Protein AF-0000000084797788 (afdb_homodimer)

Radius of gyration: 21.34 Å; Cα contacts (8 Å, |Δi|>4): 542; chains: 2; bounding box: 73×59×50 Å

InterPro domains:
  IPR001763 Rhodanese-like domain [PF00581] (53-142)
  IPR001763 Rhodanese-like domain [PS50206] (49-149)
  IPR001763 Rhodanese-like domain [SM00450] (39-146)
  IPR036873 Rhodanese-like domain superfamily [G3DSA:3.40.250.10] (26-148)
  IPR036873 Rhodanese-like domain superfamily [SSF52821] (35-147)
  IPR052367 Thiosulfate Sulfurtransferase/Rhodanese-like Domain-Containing Protein [PTHR45431] (27-148)

Solvent-accessible surface area (backbone atoms only — not comparable to full-atom values): 16862 Å² total; per-residue (Å²): 136,81,78,78,75,71,76,70,74,75,62,58,61,73,78,70,79,72,70,86,88,76,89,62,76,68,66,75,70,73,66,74,52,43,46,63,54,50,68,36,53,42,69,58,46,50,52,40,41,75,73,65,33,43,40,39,32,29,37,37,70,66,58,43,49,73,34,33,55,69,84,48,43,78,54,36,47,40,38,86,48,98,91,42,55,33,55,39,88,53,37,67,60,55,49,57,73,77,45,59,48,75,44,50,32,38,28,26,17,58,60,24,62,66,16,43,42,49,38,32,52,41,24,75,70,59,34,44,30,54,33,21,25,41,42,13,46,54,42,32,55,75,69,68,51,71,66,39,70,114,138,83,79,77,76,75,73,69,74,79,58,61,58,65,85,72,78,90,76,89,82,80,86,69,78,69,70,75,71,71,65,77,53,48,44,62,53,50,69,34,54,42,71,58,46,49,53,41,40,75,71,64,33,43,40,40,32,29,36,36,70,67,60,41,48,74,31,34,54,68,83,48,43,78,54,36,48,41,39,87,48,98,90,43,54,33,55,38,88,54,36,68,62,57,47,57,73,77,45,59,47,77,45,49,33,36,28,24,16,59,59,24,59,66,15,40,42,50,38,33,52,41,24,75,71,59,33,39,30,54,34,22,26,40,41,14,46,54,42,33,56,75,69,67,51,73,66,40,69,113

Secondary structure (DSSP, 8-state):
-----------S---------S------------SS--EE-HHHHHHHHHTT-EEEE-S-HHHHHT-EETTPEE--SEEEETTEEEE-TTHHHHHHHH--TTS-EEEE-SSSHHHHHHHHHHHHTT---EEEETTHHHHHHHTT--EE--/-----------S----------------------SS--EE-HHHHHHHHHTTPEEEE-S-HHHHHT-EETTPEE--SEEEETTEEEE-TTHHHHHHHH--TTS-EEEE-SSSHHHHHHHHHHHHTT---EEEETTHHHHHHHTT--EE--

Structure (mmCIF, N/CA/C/O backbone):
data_AF-0000000084797788-model_v1
#
loop_
_entity.id
_entity.type
_entity.pdbx_description
1 polymer 'Rhodanese domain-containing protein'
#
loop_
_atom_site.group_PDB
_atom_site.id
_atom_site.type_symbol
_atom_site.label_atom_id
_atom_site.label_alt_id
_atom_site.label_comp_id
_atom_site.label_asym_id
_atom_site.label_entity_id
_atom_site.label_seq_id
_atom_site.pdbx_PDB_ins_code
_atom_site.Cartn_x
_atom_site.Cartn_y
_atom_site.Cartn_z
_atom_site.occupancy
_atom_site.B_iso_or_equiv
_atom_site.auth_seq_id
_atom_site.auth_comp_id
_atom_site.auth_asym_id
_atom_site.auth_atom_id
_atom_site.pdbx_PDB_model_num
ATOM 1 N N . MET A 1 1 ? -21.453 -32.438 16.5 1 21.81 1 MET A N 1
ATOM 2 C CA . MET A 1 1 ? -20.516 -32.344 15.375 1 21.81 1 MET A CA 1
ATOM 3 C C . MET A 1 1 ? -20.844 -31.156 14.484 1 21.81 1 MET A C 1
ATOM 5 O O . MET A 1 1 ? -21.719 -31.234 13.617 1 21.81 1 MET A O 1
ATOM 9 N N . ARG A 1 2 ? -20.859 -29.891 15.062 1 24.3 2 ARG A N 1
ATOM 10 C CA . ARG A 1 2 ? -21.453 -28.641 14.617 1 24.3 2 ARG A CA 1
ATOM 11 C C . ARG A 1 2 ? -20.719 -28.078 13.406 1 24.3 2 ARG A C 1
ATOM 13 O O . ARG A 1 2 ? -19.5 -27.969 13.406 1 24.3 2 ARG A O 1
ATOM 20 N N . MET A 1 3 ? -21.266 -28.359 12.227 1 21.08 3 MET A N 1
ATOM 21 C CA . MET A 1 3 ? -20.812 -27.922 10.906 1 21.08 3 MET A CA 1
ATOM 22 C C . MET A 1 3 ? -20.594 -26.422 10.883 1 21.08 3 MET A C 1
ATOM 24 O O . MET A 1 3 ? -21.484 -25.641 11.25 1 21.08 3 MET A O 1
ATOM 28 N N . PHE A 1 4 ? -19.406 -25.984 11.297 1 25.89 4 PHE A N 1
ATOM 29 C CA . PHE A 1 4 ? -18.969 -24.594 11.242 1 25.89 4 PHE A CA 1
ATOM 30 C C . PHE A 1 4 ? -19.188 -24.016 9.852 1 25.89 4 PHE A C 1
ATOM 32 O O . PHE A 1 4 ? -18.547 -24.453 8.883 1 25.89 4 PHE A O 1
ATOM 39 N N . GLU A 1 5 ? -20.406 -23.609 9.508 1 22.64 5 GLU A N 1
ATOM 40 C CA . GLU A 1 5 ? -20.766 -22.859 8.305 1 22.64 5 GLU A CA 1
ATOM 41 C C . GLU A 1 5 ? -19.906 -21.609 8.172 1 22.64 5 GLU A C 1
ATOM 43 O O . GLU A 1 5 ? -19.922 -20.734 9.047 1 22.64 5 GLU A O 1
ATOM 48 N N . ALA A 1 6 ? -18.734 -21.828 7.781 1 28.19 6 ALA A N 1
ATOM 49 C CA . ALA A 1 6 ? -17.844 -20.719 7.457 1 28.19 6 ALA A CA 1
ATOM 50 C C . ALA A 1 6 ? -18.516 -19.719 6.523 1 28.19 6 ALA A C 1
ATOM 52 O O . ALA A 1 6 ? -18.953 -20.078 5.43 1 28.19 6 ALA A O 1
ATOM 53 N N . GLU A 1 7 ? -19.297 -18.797 7.09 1 28.7 7 GLU A N 1
ATOM 54 C CA . GLU A 1 7 ? -19.797 -17.641 6.359 1 28.7 7 GLU A CA 1
ATOM 55 C C . GLU A 1 7 ? -18.703 -17.031 5.477 1 28.7 7 GLU A C 1
ATOM 57 O O . GLU A 1 7 ? -17.562 -16.875 5.91 1 28.7 7 GLU A O 1
ATOM 62 N N . HIS A 1 8 ? -18.781 -17.359 4.23 1 33.47 8 HIS A N 1
ATOM 63 C CA . HIS A 1 8 ? -17.906 -16.891 3.154 1 33.47 8 HIS A CA 1
ATOM 64 C C . HIS A 1 8 ? -17.812 -15.367 3.168 1 33.47 8 HIS A C 1
ATOM 66 O O . HIS A 1 8 ? -18.812 -14.664 3.07 1 33.47 8 HIS A O 1
ATOM 72 N N . PRO A 1 9 ? -16.906 -14.906 3.906 1 31.81 9 PRO A N 1
ATOM 73 C CA . PRO A 1 9 ? -16.828 -13.445 3.883 1 31.81 9 PRO A CA 1
ATOM 74 C C . PRO A 1 9 ? -16.922 -12.875 2.471 1 31.81 9 PRO A C 1
ATOM 76 O O . PRO A 1 9 ? -16.312 -13.406 1.542 1 31.81 9 PRO A O 1
ATOM 79 N N . ARG A 1 10 ? -18.109 -12.531 2.098 1 33.47 10 ARG A N 1
ATOM 80 C CA . ARG A 1 10 ? -18.359 -11.742 0.895 1 33.47 10 ARG A CA 1
ATOM 81 C C . ARG A 1 10 ? -17.266 -10.703 0.685 1 33.47 10 ARG A C 1
ATOM 83 O O . ARG A 1 10 ? -17.047 -9.836 1.537 1 33.47 10 ARG A O 1
ATOM 90 N N . PHE A 1 11 ? -16.156 -11.086 0.005 1 34.56 11 PHE A N 1
ATOM 91 C CA . PHE A 1 11 ? -15 -10.32 -0.433 1 34.56 11 PHE A CA 1
ATOM 92 C C . PHE A 1 11 ? -15.422 -9.016 -1.089 1 34.56 11 PHE A C 1
ATOM 94 O O . PHE A 1 11 ? -16.5 -8.5 -0.808 1 34.56 11 PHE A O 1
ATOM 101 N N . CYS A 1 12 ? -14.828 -8.758 -2.252 1 37.62 12 CYS A N 1
ATOM 102 C CA . CYS A 1 12 ? -15.016 -7.418 -2.799 1 37.62 12 CYS A CA 1
ATOM 103 C C . CYS A 1 12 ? -16.438 -7.23 -3.305 1 37.62 12 CYS A C 1
ATOM 105 O O . CYS A 1 12 ? -16.688 -6.406 -4.184 1 37.62 12 CYS A O 1
ATOM 107 N N . GLY A 1 13 ? -17.484 -8.234 -3.035 1 33.69 13 GLY A N 1
ATOM 108 C CA . GLY A 1 13 ? -18.734 -8.375 -3.771 1 33.69 13 GLY A CA 1
ATOM 109 C C . GLY A 1 13 ? -19.812 -7.402 -3.32 1 33.69 13 GLY A C 1
ATOM 110 O O . GLY A 1 13 ? -20.109 -7.32 -2.131 1 33.69 13 GLY A O 1
ATOM 111 N N . VAL A 1 14 ? -19.969 -6.379 -4.121 1 32.94 14 VAL A N 1
ATOM 112 C CA . VAL A 1 14 ? -21.297 -5.777 -4.156 1 32.94 14 VAL A CA 1
ATOM 113 C C . VAL A 1 14 ? -22.344 -6.84 -4.504 1 32.94 14 VAL A C 1
ATOM 115 O O . VAL A 1 14 ? -22.25 -7.492 -5.543 1 32.94 14 VAL A O 1
ATOM 118 N N . PHE A 1 15 ? -22.859 -7.641 -3.619 1 32.75 15 PHE A N 1
ATOM 119 C CA . PHE A 1 15 ? -23.984 -8.492 -3.959 1 32.75 15 PHE A CA 1
ATOM 120 C C . PHE A 1 15 ? -25.156 -7.66 -4.488 1 32.75 15 PHE A C 1
ATOM 122 O O . PHE A 1 15 ? -25.734 -6.867 -3.75 1 32.75 15 PHE A O 1
ATOM 129 N N . PHE A 1 16 ? -24.969 -7.23 -5.809 1 31.88 16 PHE A N 1
ATOM 130 C CA . PHE A 1 16 ? -26.203 -6.695 -6.363 1 31.88 16 PHE A CA 1
ATOM 131 C C . PHE A 1 16 ? -27.234 -7.805 -6.57 1 31.88 16 PHE A C 1
ATOM 133 O O . PHE A 1 16 ? -27.078 -8.648 -7.457 1 31.88 16 PHE A O 1
ATOM 140 N N . PHE A 1 17 ? -27.703 -8.5 -5.609 1 31.45 17 PHE A N 1
ATOM 141 C CA . PHE A 1 17 ? -28.781 -9.359 -6.09 1 31.45 17 PHE A CA 1
ATOM 142 C C . PHE A 1 17 ? -29.953 -8.531 -6.594 1 31.45 17 PHE A C 1
ATOM 144 O O . PHE A 1 17 ? -30.75 -8.008 -5.805 1 31.45 17 PHE A O 1
ATOM 151 N N . SER A 1 18 ? -29.703 -7.672 -7.711 1 28.72 18 SER A N 1
ATOM 152 C CA . SER A 1 18 ? -30.938 -7.074 -8.188 1 28.72 18 SER A CA 1
ATOM 153 C C . SER A 1 18 ? -31.812 -8.094 -8.914 1 28.72 18 SER A C 1
ATOM 155 O O . SER A 1 18 ? -31.469 -8.531 -10.016 1 28.72 18 SER A O 1
ATOM 157 N N . ARG A 1 19 ? -32.406 -8.992 -8.414 1 25.44 19 ARG A N 1
ATOM 158 C CA . ARG A 1 19 ? -33.344 -9.68 -9.281 1 25.44 19 ARG A CA 1
ATOM 159 C C . ARG A 1 19 ? -34.312 -8.688 -9.914 1 25.44 19 ARG A C 1
ATOM 161 O O . ARG A 1 19 ? -34.906 -8.953 -10.977 1 25.44 19 ARG A O 1
ATOM 168 N N . SER A 1 20 ? -35.062 -7.863 -9.266 1 29.23 20 SER A N 1
ATOM 169 C CA . SER A 1 20 ? -36.406 -7.789 -9.812 1 29.23 20 SER A CA 1
ATOM 170 C C . SER A 1 20 ? -36.406 -7.117 -11.18 1 29.23 20 SER A C 1
ATOM 172 O O . SER A 1 20 ? -35.438 -6.445 -11.555 1 29.23 20 SER A O 1
ATOM 174 N N . GLY A 1 21 ? -37.875 -6.816 -11.945 1 29.83 21 GLY A N 1
ATOM 175 C CA . GLY A 1 21 ? -38.688 -6.629 -13.141 1 29.83 21 GLY A CA 1
ATOM 176 C C . GLY A 1 21 ? -38.406 -5.312 -13.844 1 29.83 21 GLY A C 1
ATOM 177 O O . GLY A 1 21 ? -38.438 -5.246 -15.07 1 29.83 21 GLY A O 1
ATOM 178 N N . ALA A 1 22 ? -38.969 -4.031 -13.359 1 30.73 22 ALA A N 1
ATOM 179 C CA . ALA A 1 22 ? -39.5 -2.895 -14.125 1 30.73 22 ALA A CA 1
ATOM 180 C C . ALA A 1 22 ? -38.375 -2.199 -14.891 1 30.73 22 ALA A C 1
ATOM 182 O O . ALA A 1 22 ? -37.188 -2.346 -14.555 1 30.73 22 ALA A O 1
ATOM 183 N N . ALA A 1 23 ? -38.75 -1.423 -16.141 1 32.72 23 ALA A N 1
ATOM 184 C CA . ALA A 1 23 ? -37.969 -0.829 -17.234 1 32.72 23 ALA A CA 1
ATOM 185 C C . ALA A 1 23 ? -36.875 0.065 -16.703 1 32.72 23 ALA A C 1
ATOM 187 O O . ALA A 1 23 ? -36.281 0.854 -17.453 1 32.72 23 ALA A O 1
ATOM 188 N N . GLY A 1 24 ? -36.812 0.202 -15.32 1 31.22 24 GLY A N 1
ATOM 189 C CA . GLY A 1 24 ? -36.031 1.294 -14.789 1 31.22 24 GLY A CA 1
ATOM 190 C C . GLY A 1 24 ? -34.562 1.206 -15.172 1 31.22 24 GLY A C 1
ATOM 191 O O . GLY A 1 24 ? -33.938 0.133 -15.102 1 31.22 24 GLY A O 1
ATOM 192 N N . GLY A 1 25 ? -34.219 1.911 -16.25 1 32.62 25 GLY A N 1
ATOM 193 C CA . GLY A 1 25 ? -32.844 2.031 -16.672 1 32.62 25 GLY A CA 1
ATOM 194 C C . GLY A 1 25 ? -31.859 1.977 -15.508 1 32.62 25 GLY A C 1
ATOM 195 O O . GLY A 1 25 ? -31.859 2.863 -14.648 1 32.62 25 GLY A O 1
ATOM 196 N N . LEU A 1 26 ? -31.781 0.802 -14.969 1 31.61 26 LEU A N 1
ATOM 197 C CA . LEU A 1 26 ? -30.812 0.586 -13.898 1 31.61 26 LEU A CA 1
ATOM 198 C C . LEU A 1 26 ? -29.484 1.277 -14.219 1 31.61 26 LEU A C 1
ATOM 200 O O . LEU A 1 26 ? -28.953 1.112 -15.32 1 31.61 26 LEU A O 1
ATOM 204 N N . ARG A 1 27 ? -29.406 2.535 -13.891 1 31.27 27 ARG A N 1
ATOM 205 C CA . ARG A 1 27 ? -28.062 3.096 -13.742 1 31.27 27 ARG A CA 1
ATOM 206 C C . ARG A 1 27 ? -27.078 2.023 -13.32 1 31.27 27 ARG A C 1
ATOM 208 O O . ARG A 1 27 ? -27.344 1.237 -12.406 1 31.27 27 ARG A O 1
ATOM 215 N N . ALA A 1 28 ? -26.406 1.371 -14.227 1 33.31 28 ALA A N 1
ATOM 216 C CA . ALA A 1 28 ? -25.234 0.558 -13.898 1 33.31 28 ALA A CA 1
ATOM 217 C C . ALA A 1 28 ? -24.656 0.945 -12.539 1 33.31 28 ALA A C 1
ATOM 219 O O . ALA A 1 28 ? -24.281 2.1 -12.328 1 33.31 28 ALA A O 1
ATOM 220 N N . GLY A 1 29 ? -25.203 0.499 -11.516 1 34.22 29 GLY A N 1
ATOM 221 C CA . GLY A 1 29 ? -24.594 0.709 -10.211 1 34.22 29 GLY A CA 1
ATOM 222 C C . GLY A 1 29 ? -23.078 0.656 -10.242 1 34.22 29 GLY A C 1
ATOM 223 O O . GLY A 1 29 ? -22.5 -0.326 -10.703 1 34.22 29 GLY A O 1
ATOM 224 N N . GLU A 1 30 ? -22.344 1.665 -10.656 1 37.41 30 GLU A N 1
ATOM 225 C CA . GLU A 1 30 ? -20.891 1.761 -10.461 1 37.41 30 GLU A CA 1
ATOM 226 C C . GLU A 1 30 ? -20.453 1.005 -9.211 1 37.41 30 GLU A C 1
ATOM 228 O O . GLU A 1 30 ? -20.875 1.33 -8.102 1 37.41 30 GLU A O 1
ATOM 233 N N . ALA A 1 31 ? -20.562 -0.275 -9.258 1 38.53 31 ALA A N 1
ATOM 234 C CA . ALA A 1 31 ? -20.031 -1.085 -8.172 1 38.53 31 ALA A CA 1
ATOM 235 C C . ALA A 1 31 ? -18.906 -0.349 -7.438 1 38.53 31 ALA A C 1
ATOM 237 O O . ALA A 1 31 ? -18.016 0.216 -8.07 1 38.53 31 ALA A O 1
ATOM 238 N N . GLU A 1 32 ? -19.297 0.312 -6.449 1 44.66 32 GLU A N 1
ATOM 239 C CA . GLU A 1 32 ? -18.312 0.971 -5.59 1 44.66 32 GLU A CA 1
ATOM 240 C C . GLU A 1 32 ? -17.109 0.074 -5.344 1 44.66 32 GLU A C 1
ATOM 242 O O . GLU A 1 32 ? -17.234 -1.002 -4.758 1 44.66 32 GLU A O 1
ATOM 247 N N . VAL A 1 33 ? -16.422 -0.285 -6.41 1 50.38 33 VAL A N 1
ATOM 248 C CA . VAL A 1 33 ? -15.164 -1.007 -6.273 1 50.38 33 VAL A CA 1
ATOM 249 C C . VAL A 1 33 ? -14.508 -0.655 -4.938 1 50.38 33 VAL A C 1
ATOM 251 O O . VAL A 1 33 ? -14.453 0.516 -4.559 1 50.38 33 VAL A O 1
ATOM 254 N N . ALA A 1 34 ? -14.625 -1.603 -4.012 1 55.91 34 ALA A N 1
ATOM 255 C CA . ALA A 1 34 ? -13.93 -1.381 -2.746 1 55.91 34 ALA A CA 1
ATOM 256 C C . ALA A 1 34 ? -12.562 -0.751 -2.975 1 55.91 34 ALA A C 1
ATOM 258 O O . ALA A 1 34 ? -11.781 -1.229 -3.801 1 55.91 34 ALA A O 1
ATOM 259 N N . ALA A 1 35 ? -12.398 0.48 -2.514 1 65.81 35 ALA A N 1
ATOM 260 C CA . ALA A 1 35 ? -11.234 1.327 -2.76 1 65.81 35 ALA A CA 1
ATOM 261 C C . ALA A 1 35 ? -10 0.784 -2.047 1 65.81 35 ALA A C 1
ATOM 263 O O . ALA A 1 35 ? -8.867 1.038 -2.467 1 65.81 35 ALA A O 1
ATOM 264 N N . VAL A 1 36 ? -10.219 -0.293 -1.062 1 78.62 36 VAL A N 1
ATOM 265 C CA . VAL A 1 36 ? -9.055 -0.804 -0.349 1 78.62 36 VAL A CA 1
ATOM 266 C C . VAL A 1 36 ? -9.016 -2.328 -0.441 1 78.62 36 VAL A C 1
ATOM 268 O O . VAL A 1 36 ? -9.93 -3.006 0.035 1 78.62 36 VAL A O 1
ATOM 271 N N . PRO A 1 37 ? -8 -2.816 -1.064 1 91.75 37 PRO A N 1
ATOM 272 C CA . PRO A 1 37 ? -7.914 -4.277 -1.132 1 91.75 37 PRO A CA 1
ATOM 273 C C . PRO A 1 37 ? -7.805 -4.926 0.246 1 91.75 37 PRO A C 1
ATOM 275 O O . PRO A 1 37 ? -7.113 -4.402 1.124 1 91.75 37 PRO A O 1
ATOM 278 N N . PRO A 1 38 ? -8.586 -6.016 0.456 1 92.69 38 PRO A N 1
ATOM 279 C CA . PRO A 1 38 ? -8.367 -6.754 1.702 1 92.69 38 PRO A CA 1
ATOM 280 C C . PRO A 1 38 ? -6.965 -7.352 1.8 1 92.69 38 PRO A C 1
ATOM 282 O O . PRO A 1 38 ? -6.336 -7.625 0.776 1 92.69 38 PRO A O 1
ATOM 285 N N . SER A 1 39 ? -6.477 -7.418 3.035 1 95.81 39 SER A N 1
ATOM 286 C CA . SER A 1 39 ? -5.215 -8.102 3.32 1 95.81 39 SER A CA 1
ATOM 287 C C . SER A 1 39 ? -5.422 -9.25 4.297 1 95.81 39 SER A C 1
ATOM 289 O O . SER A 1 39 ? -6.141 -9.117 5.285 1 95.81 39 SER A O 1
ATOM 291 N N . VAL A 1 40 ? -4.781 -10.391 4.008 1 97.62 40 VAL A N 1
ATOM 292 C CA . VAL A 1 40 ? -4.957 -11.562 4.863 1 97.62 40 VAL A CA 1
ATOM 293 C C . VAL A 1 40 ? -3.596 -12.125 5.254 1 97.62 40 VAL A C 1
ATOM 295 O O . VAL A 1 40 ? -2.617 -11.977 4.516 1 97.62 40 VAL A O 1
ATOM 298 N N . PRO A 1 41 ? -3.553 -12.82 6.449 1 97.5 41 PRO A N 1
ATOM 299 C CA . PRO A 1 41 ? -2.314 -13.531 6.781 1 97.5 41 PRO A CA 1
ATOM 300 C C . PRO A 1 41 ? -1.979 -14.633 5.773 1 97.5 41 PRO A C 1
ATOM 302 O O . PRO A 1 41 ? -2.863 -15.117 5.062 1 97.5 41 PRO A O 1
ATOM 305 N N . VAL A 1 42 ? -0.767 -15.047 5.781 1 98.25 42 VAL A N 1
ATOM 306 C CA . VAL A 1 42 ? -0.266 -15.945 4.742 1 98.25 42 VAL A CA 1
ATOM 307 C C . VAL A 1 42 ? -0.98 -17.297 4.836 1 98.25 42 VAL A C 1
ATOM 309 O O . VAL A 1 42 ? -1.215 -17.953 3.818 1 98.25 42 VAL A O 1
ATOM 312 N N . ARG A 1 43 ? -1.354 -17.734 6.008 1 98.31 43 ARG A N 1
ATOM 313 C CA . ARG A 1 43 ? -2.029 -19.016 6.137 1 98.31 43 ARG A CA 1
ATOM 314 C C . ARG A 1 43 ? -3.406 -18.984 5.48 1 98.31 43 ARG A C 1
ATOM 316 O O . ARG A 1 43 ? -3.812 -19.938 4.828 1 98.31 43 ARG A O 1
ATOM 323 N N . VAL A 1 44 ? -4.086 -17.891 5.688 1 98.62 44 VAL A N 1
ATOM 324 C CA . VAL A 1 44 ? -5.383 -17.703 5.035 1 98.62 44 VAL A CA 1
ATOM 325 C C . VAL A 1 44 ? -5.191 -17.609 3.525 1 98.62 44 VAL A C 1
ATOM 327 O O . VAL A 1 44 ? -5.961 -18.188 2.756 1 98.62 44 VAL A O 1
ATOM 330 N N . ALA A 1 45 ? -4.164 -16.922 3.08 1 98.56 45 ALA A N 1
ATOM 331 C CA . ALA A 1 45 ? -3.857 -16.828 1.656 1 98.56 45 ALA A CA 1
ATOM 332 C C . ALA A 1 45 ? -3.619 -18.203 1.05 1 98.56 45 ALA A C 1
ATOM 334 O O . ALA A 1 45 ? -4.078 -18.484 -0.059 1 98.56 45 ALA A O 1
ATOM 335 N N . HIS A 1 46 ? -2.916 -19.016 1.75 1 98.5 46 HIS A N 1
ATOM 336 C CA . HIS A 1 46 ? -2.664 -20.359 1.265 1 98.5 46 HIS A CA 1
ATOM 337 C C . HIS A 1 46 ? -3.961 -21.156 1.146 1 98.5 46 HIS A C 1
ATOM 339 O O . HIS A 1 46 ? -4.148 -21.906 0.188 1 98.5 46 HIS A O 1
ATOM 345 N N . GLU A 1 47 ? -4.844 -21 2.088 1 98.5 47 GLU A N 1
ATOM 346 C CA . GLU A 1 47 ? -6.148 -21.656 2.01 1 98.5 47 GLU A CA 1
ATOM 347 C C . GLU A 1 47 ? -6.93 -21.188 0.786 1 98.5 47 GLU A C 1
ATOM 349 O O . GLU A 1 47 ? -7.586 -21.984 0.117 1 98.5 47 GLU A O 1
ATOM 354 N N . LEU A 1 48 ? -6.844 -19.953 0.508 1 98.38 48 LEU A N 1
ATOM 355 C CA . LEU A 1 48 ? -7.508 -19.406 -0.67 1 98.38 48 LEU A CA 1
ATOM 356 C C . LEU A 1 48 ? -6.902 -19.969 -1.948 1 98.38 48 LEU A C 1
ATOM 358 O O 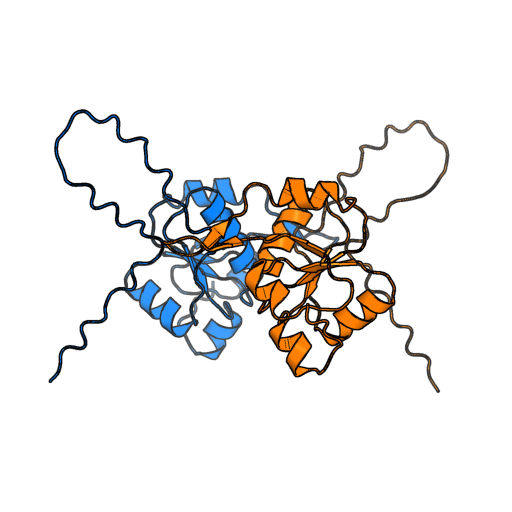. LEU A 1 48 ? -7.625 -20.266 -2.904 1 98.38 48 LEU A O 1
ATOM 362 N N . GLN A 1 49 ? -5.617 -20.062 -1.937 1 98.06 49 GLN A N 1
ATOM 363 C CA . GLN A 1 49 ? -4.957 -20.656 -3.092 1 98.06 49 GLN A CA 1
ATOM 364 C C . GLN A 1 49 ? -5.441 -22.094 -3.324 1 98.06 49 GLN A C 1
ATOM 366 O O . GLN A 1 49 ? -5.723 -22.484 -4.461 1 98.06 49 GLN A O 1
ATOM 371 N N . LEU A 1 50 ? -5.539 -22.828 -2.27 1 97.75 50 LEU A N 1
ATOM 372 C CA . LEU A 1 50 ? -6.008 -24.203 -2.357 1 97.75 50 LEU A CA 1
ATOM 373 C C . LEU A 1 50 ? -7.457 -24.25 -2.828 1 97.75 50 LEU A C 1
ATOM 375 O O . LEU A 1 50 ? -7.867 -25.219 -3.479 1 97.75 50 LEU A O 1
ATOM 379 N N . ALA A 1 51 ? -8.148 -23.234 -2.541 1 98.25 51 ALA A N 1
ATOM 380 C CA . ALA A 1 51 ? -9.555 -23.156 -2.93 1 98.25 51 ALA A CA 1
ATOM 381 C C . ALA A 1 51 ? -9.695 -22.688 -4.375 1 98.25 51 ALA A C 1
ATOM 383 O O . ALA A 1 51 ? -10.812 -22.531 -4.875 1 98.25 51 ALA A O 1
ATOM 384 N N . GLY A 1 52 ? -8.625 -22.312 -5.035 1 97.69 52 GLY A N 1
ATOM 385 C CA . GLY A 1 52 ? -8.703 -22.047 -6.461 1 97.69 52 GLY A CA 1
ATOM 386 C C . GLY A 1 52 ? -8.328 -20.609 -6.82 1 97.69 52 GLY A C 1
ATOM 387 O O . GLY A 1 52 ? -8.281 -20.25 -8 1 97.69 52 GLY A O 1
ATOM 388 N N . HIS A 1 53 ? -8.031 -19.766 -5.801 1 98.44 53 HIS A N 1
ATOM 389 C CA . HIS A 1 53 ? -7.562 -18.422 -6.117 1 98.44 53 HIS A CA 1
ATOM 390 C C . HIS A 1 53 ? -6.203 -18.469 -6.809 1 98.44 53 HIS A C 1
ATOM 392 O O . HIS A 1 53 ? -5.348 -19.281 -6.469 1 98.44 53 HIS A O 1
ATOM 398 N N . ARG A 1 54 ? -6.016 -17.547 -7.723 1 98.69 54 ARG A N 1
ATOM 399 C CA . ARG A 1 54 ? -4.77 -17.5 -8.477 1 98.69 54 ARG A CA 1
ATOM 400 C C . ARG A 1 54 ? -3.775 -16.547 -7.828 1 98.69 54 ARG A C 1
ATOM 402 O O . ARG A 1 54 ? -4.133 -15.422 -7.469 1 98.69 54 ARG A O 1
ATOM 409 N N . TYR A 1 55 ? -2.551 -17 -7.664 1 98.69 55 TYR A N 1
ATOM 410 C CA . TYR A 1 55 ? -1.502 -16.234 -7.004 1 98.69 55 TYR A CA 1
ATOM 411 C C . TYR A 1 55 ? -0.76 -15.352 -8 1 98.69 55 TYR A C 1
ATOM 413 O O . TYR A 1 55 ? -0.138 -15.859 -8.938 1 98.69 55 TYR A O 1
ATOM 421 N N . LEU A 1 56 ? -0.853 -14.07 -7.84 1 98.88 56 LEU A N 1
ATOM 422 C CA . LEU A 1 56 ? -0.046 -13.094 -8.555 1 98.88 56 LEU A CA 1
ATOM 423 C C . LEU A 1 56 ? 1.136 -12.633 -7.707 1 98.88 56 LEU A C 1
ATOM 425 O O . LEU A 1 56 ? 0.951 -11.969 -6.688 1 98.88 56 LEU A O 1
ATOM 429 N N . ASP A 1 57 ? 2.328 -13.008 -8.094 1 98.81 57 ASP A N 1
ATOM 430 C CA . ASP A 1 57 ? 3.578 -12.586 -7.469 1 98.81 57 ASP A CA 1
ATOM 431 C C . ASP A 1 57 ? 4.137 -11.336 -8.141 1 98.81 57 ASP A C 1
ATOM 433 O O . ASP A 1 57 ? 4.523 -11.375 -9.312 1 98.81 57 ASP A O 1
ATOM 437 N N . VAL A 1 58 ? 4.254 -10.25 -7.375 1 98.69 58 VAL A N 1
ATOM 438 C CA . VAL A 1 58 ? 4.602 -8.992 -8.031 1 98.69 58 VAL A CA 1
ATOM 439 C C . VAL A 1 58 ? 6.062 -8.648 -7.746 1 98.69 58 VAL A C 1
ATOM 441 O O . VAL A 1 58 ? 6.488 -7.508 -7.953 1 98.69 58 VAL A O 1
ATOM 444 N N . ARG A 1 59 ? 6.848 -9.508 -7.168 1 97.81 59 ARG A N 1
ATOM 445 C CA . ARG A 1 59 ? 8.281 -9.328 -6.965 1 97.81 59 ARG A CA 1
ATOM 446 C C . ARG A 1 59 ? 9.016 -9.25 -8.305 1 97.81 59 ARG A C 1
ATOM 448 O O . ARG A 1 59 ? 8.414 -9.469 -9.359 1 97.81 59 ARG A O 1
ATOM 455 N N . THR A 1 60 ? 10.289 -8.875 -8.188 1 96.44 60 THR A N 1
ATOM 456 C CA . THR A 1 60 ? 11.117 -8.891 -9.383 1 96.44 60 THR A CA 1
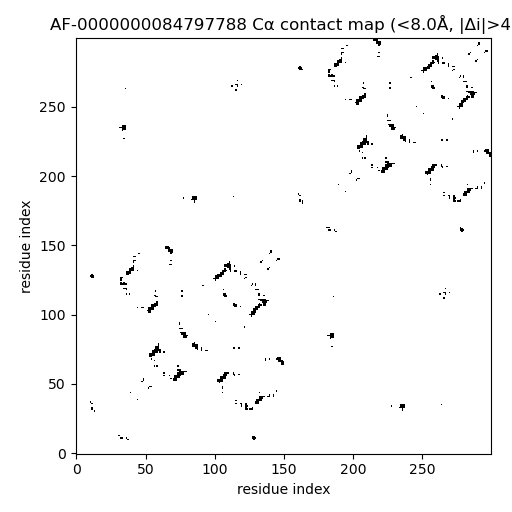ATOM 457 C C . THR A 1 60 ? 11.305 -10.32 -9.891 1 96.44 60 THR A C 1
ATOM 459 O O . THR A 1 60 ? 11.109 -11.281 -9.148 1 96.44 60 THR A O 1
ATOM 462 N N . GLU A 1 61 ? 11.695 -10.438 -11.18 1 95.88 61 GLU A N 1
ATOM 463 C CA . GLU A 1 61 ? 11.961 -11.75 -11.758 1 95.88 61 GLU A CA 1
ATOM 464 C C . GLU A 1 61 ? 13.07 -12.477 -10.992 1 95.88 61 GLU A C 1
ATOM 466 O O . GLU A 1 61 ? 13.023 -13.695 -10.836 1 95.88 61 GLU A O 1
ATOM 471 N N . GLY A 1 62 ? 14.023 -11.688 -10.562 1 94.56 62 GLY A N 1
ATOM 472 C CA . GLY A 1 62 ? 15.094 -12.281 -9.781 1 94.56 62 GLY A CA 1
ATOM 473 C C . GLY A 1 62 ? 14.617 -12.852 -8.453 1 94.56 62 GLY A C 1
ATOM 474 O O . GLY A 1 62 ? 14.961 -13.984 -8.102 1 94.56 62 GLY A O 1
ATOM 475 N N . GLU A 1 63 ? 13.93 -12.102 -7.715 1 95.62 63 GLU A N 1
ATOM 476 C CA . GLU A 1 63 ? 13.344 -12.578 -6.469 1 95.62 63 GLU A CA 1
ATOM 477 C C . GLU A 1 63 ? 12.492 -13.828 -6.703 1 95.62 63 GLU A C 1
ATOM 479 O O . GLU A 1 63 ? 12.602 -14.812 -5.965 1 95.62 63 GLU A O 1
ATOM 484 N N . PHE A 1 64 ? 11.695 -13.805 -7.742 1 97.5 64 PHE A N 1
ATOM 485 C CA . PHE A 1 64 ? 10.805 -14.906 -8.086 1 97.5 64 PHE A CA 1
ATOM 486 C C . PHE A 1 64 ? 11.602 -16.141 -8.453 1 97.5 64 PHE A C 1
ATOM 488 O O . PHE A 1 64 ? 11.25 -17.266 -8.047 1 97.5 64 PHE A O 1
ATOM 495 N N . GLY A 1 65 ? 12.578 -15.977 -9.172 1 95.88 65 GLY A N 1
ATOM 496 C CA . GLY A 1 65 ? 13.438 -17.062 -9.609 1 95.88 65 GLY A CA 1
ATOM 497 C C . GLY A 1 65 ? 14.133 -17.766 -8.461 1 95.88 65 GLY A C 1
ATOM 498 O O . GLY A 1 65 ? 14.5 -18.938 -8.57 1 95.88 65 GLY A O 1
ATOM 499 N N . GLY A 1 66 ? 14.336 -17.047 -7.355 1 95.38 66 GLY A N 1
ATOM 500 C CA . GLY A 1 66 ? 14.969 -17.625 -6.18 1 95.38 66 GLY A CA 1
ATOM 501 C C . GLY A 1 66 ? 14.023 -18.484 -5.359 1 95.38 66 GLY A C 1
ATOM 502 O O . GLY A 1 66 ? 14.438 -19.094 -4.371 1 95.38 66 GLY A O 1
ATOM 503 N N . GLY A 1 67 ? 12.805 -18.516 -5.77 1 97.25 67 GLY A N 1
ATOM 504 C CA . GLY A 1 67 ? 11.75 -19.266 -5.102 1 97.25 67 GLY A CA 1
ATOM 505 C C . GLY A 1 67 ? 10.422 -18.531 -5.086 1 97.25 67 GLY A C 1
ATOM 506 O O . GLY A 1 67 ? 10.383 -17.297 -4.953 1 97.25 67 GLY A O 1
ATOM 507 N N . HIS A 1 68 ? 9.492 -19.312 -5.285 1 97.94 68 HIS A N 1
ATOM 508 C CA . HIS A 1 68 ? 8.164 -18.719 -5.316 1 97.94 68 HIS A CA 1
ATOM 509 C C . HIS A 1 68 ? 7.094 -19.734 -4.922 1 97.94 68 HIS A C 1
ATOM 511 O O . HIS A 1 68 ? 7.332 -20.938 -4.953 1 97.94 68 HIS A O 1
ATOM 517 N N . PRO A 1 69 ? 5.941 -19.188 -4.465 1 96.62 69 PRO A N 1
ATOM 518 C CA . PRO A 1 69 ? 4.832 -20.109 -4.203 1 96.62 69 PRO A CA 1
ATOM 519 C C . PRO A 1 69 ? 4.457 -20.938 -5.422 1 96.62 69 PRO A C 1
A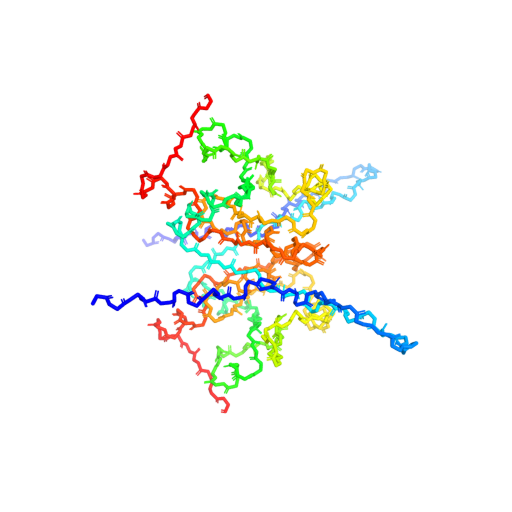TOM 521 O O . PRO A 1 69 ? 4.461 -20.438 -6.547 1 96.62 69 PRO A O 1
ATOM 524 N N . ALA A 1 70 ? 4.039 -22.188 -5.184 1 92.44 70 ALA A N 1
ATOM 525 C CA . ALA A 1 70 ? 3.674 -23.078 -6.281 1 92.44 70 ALA A CA 1
ATOM 526 C C . ALA A 1 70 ? 2.479 -22.531 -7.055 1 92.44 70 ALA A C 1
ATOM 528 O O . ALA A 1 70 ? 1.488 -22.109 -6.461 1 92.44 70 ALA A O 1
ATOM 529 N N . GLY A 1 71 ? 2.617 -22.484 -8.359 1 94.12 71 GLY A N 1
ATOM 530 C CA . GLY A 1 71 ? 1.503 -22.078 -9.203 1 94.12 71 GLY A CA 1
ATOM 531 C C . GLY A 1 71 ? 1.4 -20.578 -9.391 1 94.12 71 GLY A C 1
ATOM 532 O O . GLY A 1 71 ? 0.54 -20.094 -10.125 1 94.12 71 GLY A O 1
ATOM 533 N N . ALA A 1 72 ? 2.273 -19.844 -8.812 1 97.88 72 ALA A N 1
ATOM 534 C CA . ALA A 1 72 ? 2.203 -18.375 -8.867 1 97.88 72 ALA A CA 1
ATOM 535 C C . ALA A 1 72 ? 2.578 -17.875 -10.258 1 97.88 72 ALA A C 1
ATOM 537 O O . ALA A 1 72 ? 3.461 -18.422 -10.914 1 97.88 72 ALA A O 1
ATOM 538 N N . VAL A 1 73 ? 1.878 -16.828 -10.68 1 98.31 73 VAL A N 1
ATOM 539 C CA . VAL A 1 73 ? 2.209 -16.062 -11.875 1 98.31 73 VAL A CA 1
ATOM 540 C C . VAL A 1 73 ? 3.02 -14.828 -11.492 1 98.31 73 VAL A C 1
ATOM 542 O O . VAL A 1 73 ? 2.631 -14.07 -10.602 1 98.31 73 VAL A O 1
ATOM 545 N N . ASN A 1 74 ? 4.121 -14.641 -12.148 1 98.69 74 ASN A N 1
ATOM 546 C CA . ASN A 1 74 ? 4.965 -13.5 -11.82 1 98.69 74 ASN A CA 1
ATOM 547 C C . ASN A 1 74 ? 4.75 -12.344 -12.797 1 98.69 74 ASN A C 1
ATOM 549 O O . ASN A 1 74 ? 4.898 -12.516 -14.008 1 98.69 74 ASN A O 1
ATOM 553 N N . ILE A 1 75 ? 4.348 -11.164 -12.312 1 98.75 75 ILE A N 1
ATOM 554 C CA . ILE A 1 75 ? 4.324 -9.883 -13.008 1 98.75 75 ILE A CA 1
ATOM 555 C C . ILE A 1 75 ? 4.895 -8.789 -12.102 1 98.75 75 ILE A C 1
ATOM 557 O O . ILE A 1 75 ? 4.199 -8.297 -11.211 1 98.75 75 ILE A O 1
ATOM 561 N N . PRO A 1 76 ? 6.16 -8.445 -12.359 1 98.19 76 PRO A N 1
ATOM 562 C CA . PRO A 1 76 ? 6.801 -7.484 -11.469 1 98.19 76 PRO A CA 1
ATOM 563 C C . PRO A 1 76 ? 6.047 -6.156 -11.391 1 98.19 76 PRO A C 1
ATOM 565 O O . PRO A 1 76 ? 5.586 -5.645 -12.414 1 98.19 76 PRO A O 1
ATOM 568 N N . TYR A 1 77 ? 5.902 -5.684 -10.172 1 96.81 77 TYR A N 1
ATOM 569 C CA . TYR A 1 77 ? 5.324 -4.359 -9.984 1 96.81 77 TYR A CA 1
ATOM 570 C C . TYR A 1 77 ? 6.375 -3.27 -10.164 1 96.81 77 TYR A C 1
ATOM 572 O O . TYR A 1 77 ? 6.07 -2.18 -10.656 1 96.81 77 TYR A O 1
ATOM 580 N N . LEU A 1 78 ? 7.57 -3.656 -9.711 1 93.38 78 LEU A N 1
ATOM 581 C CA . LEU A 1 78 ? 8.734 -2.787 -9.844 1 93.38 78 LEU A CA 1
ATOM 582 C C . LEU A 1 78 ? 9.883 -3.514 -10.539 1 93.38 78 LEU A C 1
ATOM 584 O O . LEU A 1 78 ? 10.008 -4.734 -10.422 1 93.38 78 LEU A O 1
ATOM 588 N N . TYR A 1 79 ? 10.641 -2.705 -11.195 1 91.75 79 TYR A N 1
ATOM 589 C CA . TYR A 1 79 ? 11.883 -3.213 -11.773 1 91.75 79 TYR A CA 1
ATOM 590 C C . TYR A 1 79 ? 13.094 -2.611 -11.07 1 91.75 79 TYR A C 1
ATOM 592 O O . TYR A 1 79 ? 13.062 -1.456 -10.641 1 91.75 79 TYR A O 1
ATOM 600 N N . LYS A 1 80 ? 14.062 -3.465 -10.992 1 84.81 80 LYS A N 1
ATOM 601 C CA . LYS A 1 80 ? 15.336 -2.943 -10.5 1 84.81 80 LYS A CA 1
ATOM 602 C C . LYS A 1 80 ? 16.062 -2.166 -11.594 1 84.81 80 LYS A C 1
ATOM 604 O O . LYS A 1 80 ? 16.203 -2.646 -12.719 1 84.81 80 LYS A O 1
ATOM 609 N N . THR A 1 81 ? 16.406 -0.901 -11.242 1 80.31 81 THR A N 1
ATOM 610 C CA . THR A 1 81 ? 17.203 -0.077 -12.148 1 80.31 81 THR A CA 1
ATOM 611 C C . THR A 1 81 ? 18.453 0.428 -11.453 1 80.31 81 THR A C 1
ATOM 613 O O . THR A 1 81 ? 18.656 0.178 -10.258 1 80.31 81 THR A O 1
ATOM 616 N N . GLY A 1 82 ? 19.438 0.9 -12.102 1 73.25 82 GLY A N 1
ATOM 617 C CA . GLY A 1 82 ? 20.672 1.422 -11.547 1 73.25 82 GLY A CA 1
ATOM 618 C C . GLY A 1 82 ? 20.438 2.422 -10.43 1 73.25 82 GLY A C 1
ATOM 619 O O . GLY A 1 82 ? 21.281 2.553 -9.531 1 73.25 82 GLY A O 1
ATOM 620 N N . SER A 1 83 ? 19.469 3.094 -10.422 1 66.62 83 SER A N 1
ATOM 621 C CA . SER A 1 83 ? 19.219 4.168 -9.469 1 66.62 83 SER A CA 1
ATOM 622 C C . SER A 1 83 ? 18.234 3.73 -8.391 1 66.62 83 SER A C 1
ATOM 624 O O . SER A 1 83 ? 17.844 4.527 -7.535 1 66.62 83 SER A O 1
ATOM 626 N N . GLY A 1 84 ? 17.891 2.441 -8.469 1 77.94 84 GLY A N 1
ATOM 627 C CA . GLY A 1 84 ? 16.891 1.973 -7.508 1 77.94 84 GLY A CA 1
ATOM 628 C C . GLY A 1 84 ? 15.805 1.129 -8.141 1 77.94 84 GLY A C 1
ATOM 629 O O . GLY A 1 84 ? 16.094 0.239 -8.945 1 77.94 84 GLY A O 1
ATOM 630 N N . MET A 1 85 ? 14.562 1.297 -7.66 1 82.31 85 MET A N 1
ATOM 631 C CA . MET A 1 85 ? 13.422 0.585 -8.219 1 82.31 85 MET A CA 1
ATOM 632 C C . MET A 1 85 ? 12.508 1.54 -8.984 1 82.31 85 MET A C 1
ATOM 634 O O . MET A 1 85 ? 12.289 2.674 -8.555 1 82.31 85 MET A O 1
ATOM 638 N N . THR A 1 86 ? 12.07 1.055 -10.141 1 85 86 THR A N 1
ATOM 639 C CA . THR A 1 86 ? 11.141 1.827 -10.961 1 85 86 THR A CA 1
ATOM 640 C C . THR A 1 86 ? 9.844 1.054 -11.18 1 85 86 THR A C 1
ATOM 642 O O . THR A 1 86 ? 9.859 -0.173 -11.305 1 85 86 THR A O 1
ATOM 645 N N . LYS A 1 87 ? 8.766 1.828 -11.25 1 90.44 87 LYS A N 1
ATOM 646 C CA . LYS A 1 87 ? 7.461 1.222 -11.484 1 90.44 87 LYS A CA 1
ATOM 647 C C . LYS A 1 87 ? 7.395 0.577 -12.867 1 90.44 87 LYS A C 1
ATOM 649 O O . LYS A 1 87 ? 7.832 1.168 -13.852 1 90.44 87 LYS A O 1
ATOM 654 N N . ASN A 1 88 ? 6.879 -0.609 -12.914 1 94 88 ASN A N 1
ATOM 655 C CA . ASN A 1 88 ? 6.516 -1.25 -14.172 1 94 88 ASN A CA 1
ATOM 656 C C . ASN A 1 88 ? 5.316 -0.566 -14.828 1 94 88 ASN A C 1
ATOM 658 O O . ASN A 1 88 ? 4.172 -0.81 -14.438 1 94 88 ASN A O 1
ATOM 662 N N . SER A 1 89 ? 5.566 0.202 -15.859 1 91.69 89 SER A N 1
ATOM 663 C CA . SER A 1 89 ? 4.523 0.987 -16.5 1 91.69 89 SER A CA 1
ATOM 664 C C . SER A 1 89 ? 3.535 0.09 -17.234 1 91.69 89 SER A C 1
ATOM 666 O O . SER A 1 89 ? 2.436 0.524 -17.594 1 91.69 89 SER A O 1
ATOM 668 N N . GLN A 1 90 ? 3.881 -1.128 -17.453 1 96.69 90 GLN A N 1
ATOM 669 C CA . GLN A 1 90 ? 3.023 -2.059 -18.188 1 96.69 90 GLN A CA 1
ATOM 670 C C . GLN A 1 90 ? 2.324 -3.023 -17.234 1 96.69 90 GLN A C 1
ATOM 672 O O . GLN A 1 90 ? 1.704 -3.994 -17.672 1 96.69 90 GLN A O 1
ATOM 677 N N . PHE A 1 91 ? 2.393 -2.754 -15.984 1 96.94 91 PHE A N 1
ATOM 678 C CA . PHE A 1 91 ? 1.896 -3.686 -14.977 1 96.94 91 PHE A CA 1
ATOM 679 C C . PHE A 1 91 ? 0.433 -4.027 -15.234 1 96.94 91 PHE A C 1
ATOM 681 O O . PHE A 1 91 ? 0.076 -5.199 -15.359 1 96.94 91 PHE A O 1
ATOM 688 N N . LEU A 1 92 ? -0.388 -2.99 -15.398 1 97.12 92 LEU A N 1
ATOM 689 C CA . LEU A 1 92 ? -1.822 -3.207 -15.555 1 97.12 92 LEU A CA 1
ATOM 690 C C . LEU A 1 92 ? -2.119 -3.957 -16.844 1 97.12 92 LEU A C 1
ATOM 692 O O . LEU A 1 92 ? -2.947 -4.871 -16.859 1 97.12 92 LEU A O 1
ATOM 696 N N . GLU A 1 93 ? -1.458 -3.604 -17.859 1 98.25 93 GLU A N 1
ATOM 697 C CA . GLU A 1 93 ? -1.643 -4.27 -19.141 1 98.25 93 GLU A CA 1
ATOM 698 C C . GLU A 1 93 ? -1.236 -5.738 -19.062 1 98.25 93 GLU A C 1
ATOM 700 O O . GLU A 1 93 ? -1.938 -6.609 -19.594 1 98.25 93 GLU A O 1
ATOM 705 N N . GLN A 1 94 ? -0.18 -6.004 -18.438 1 98.69 94 GLN A N 1
ATOM 706 C CA . GLN A 1 94 ? 0.317 -7.367 -18.312 1 98.69 94 GLN A CA 1
ATOM 707 C C . GLN A 1 94 ? -0.613 -8.219 -17.453 1 98.69 94 GLN A C 1
ATOM 709 O O . GLN A 1 94 ? -0.881 -9.375 -17.766 1 98.69 94 GLN A O 1
ATOM 714 N N . VAL A 1 95 ? -1.083 -7.625 -16.391 1 98.75 95 VAL A N 1
ATOM 715 C CA . VAL A 1 95 ? -2.01 -8.352 -15.539 1 98.75 95 VAL A CA 1
ATOM 716 C C . VAL A 1 95 ? -3.303 -8.641 -16.297 1 98.75 95 VAL A C 1
ATOM 718 O O . VAL A 1 95 ? -3.824 -9.758 -16.25 1 98.75 95 VAL A O 1
ATOM 721 N N . SER A 1 96 ? -3.77 -7.695 -17.047 1 98.62 96 SER A N 1
ATOM 722 C CA . SER A 1 96 ? -5.039 -7.812 -17.766 1 98.62 96 SER A CA 1
ATOM 723 C C . SER A 1 96 ? -4.941 -8.828 -18.906 1 98.62 96 SER A C 1
ATOM 725 O O . SER A 1 96 ? -5.961 -9.312 -19.391 1 98.62 96 SER A O 1
ATOM 727 N N . ALA A 1 97 ? -3.773 -9.125 -19.328 1 98.62 97 ALA A N 1
ATOM 728 C CA . ALA A 1 97 ? -3.57 -10.117 -20.375 1 98.62 97 ALA A CA 1
ATOM 729 C C . ALA A 1 97 ? -3.721 -11.531 -19.828 1 98.62 97 ALA A C 1
ATOM 731 O O . ALA A 1 97 ? -3.984 -12.469 -20.594 1 98.62 97 ALA A O 1
ATOM 732 N N . ILE A 1 98 ? -3.594 -11.672 -18.547 1 98.56 98 ILE A N 1
ATOM 733 C CA . ILE A 1 98 ? -3.529 -13.008 -17.969 1 98.56 98 ILE A CA 1
ATOM 734 C C . ILE A 1 98 ? -4.746 -13.242 -17.078 1 98.56 98 ILE A C 1
ATOM 736 O O . ILE A 1 98 ? -5.242 -14.359 -16.969 1 98.56 98 ILE A O 1
ATOM 740 N N . PHE A 1 99 ? -5.219 -12.156 -16.438 1 98.38 99 PHE A N 1
ATOM 741 C CA . PHE A 1 99 ? -6.316 -12.242 -15.477 1 98.38 99 PHE A CA 1
ATOM 742 C C . PHE A 1 99 ? -7.527 -11.461 -15.969 1 98.38 99 PHE A C 1
ATOM 744 O O . PHE A 1 99 ? -7.391 -10.367 -16.516 1 98.38 99 PHE A O 1
ATOM 751 N N . ARG A 1 100 ? -8.719 -12.016 -15.68 1 97.81 100 ARG A N 1
ATOM 752 C CA . ARG A 1 100 ? -9.953 -11.258 -15.836 1 97.81 100 ARG A CA 1
ATOM 753 C C . ARG A 1 100 ? -10.242 -10.414 -14.602 1 97.81 100 ARG A C 1
ATOM 755 O O . ARG A 1 100 ? -9.766 -10.719 -13.508 1 97.81 100 ARG A O 1
ATOM 762 N N . ARG A 1 101 ? -11.055 -9.469 -14.773 1 95.94 101 ARG A N 1
ATOM 763 C CA . ARG A 1 101 ? -11.328 -8.508 -13.703 1 95.94 101 ARG A CA 1
ATOM 764 C C . ARG A 1 101 ? -12.062 -9.18 -12.547 1 95.94 101 ARG A C 1
ATOM 766 O O . ARG A 1 101 ? -11.977 -8.727 -11.406 1 95.94 101 ARG A O 1
ATOM 773 N N . ASP A 1 102 ? -12.742 -10.305 -12.828 1 96.12 102 ASP A N 1
ATOM 774 C CA . ASP A 1 102 ? -13.516 -10.961 -11.773 1 96.12 102 ASP A CA 1
ATOM 775 C C . ASP A 1 102 ? -12.797 -12.203 -11.266 1 96.12 102 ASP A C 1
ATOM 777 O O . ASP A 1 102 ? -13.336 -12.945 -10.438 1 96.12 102 ASP A O 1
ATOM 781 N N . ASP A 1 103 ? -11.57 -12.445 -11.766 1 98.06 103 ASP A N 1
ATOM 782 C CA . ASP A 1 103 ? -10.797 -13.57 -11.242 1 98.06 103 ASP A CA 1
ATOM 783 C C . ASP A 1 103 ? -10.484 -13.367 -9.758 1 98.06 103 ASP A C 1
ATOM 785 O O . ASP A 1 103 ? -10.195 -12.25 -9.328 1 98.06 103 ASP A O 1
ATOM 789 N N . GLU A 1 104 ? -10.516 -14.453 -9.008 1 98.25 104 GLU A N 1
ATOM 790 C CA . GLU A 1 104 ? -10.07 -14.43 -7.617 1 98.25 104 GLU A CA 1
ATOM 791 C C . GLU A 1 104 ? -8.547 -14.461 -7.52 1 98.25 104 GLU A C 1
ATOM 793 O O . GLU A 1 104 ? -7.93 -15.5 -7.781 1 98.25 104 GLU A O 1
ATOM 798 N N . ILE A 1 105 ? -8.008 -13.305 -7.141 1 98.69 105 ILE A N 1
ATOM 799 C CA . ILE A 1 105 ? -6.559 -13.141 -7.148 1 98.69 105 ILE A CA 1
ATOM 800 C C . ILE A 1 105 ? -6.055 -12.938 -5.723 1 98.69 105 ILE A C 1
ATOM 802 O O . ILE A 1 105 ? -6.617 -12.141 -4.969 1 98.69 105 ILE A O 1
ATOM 806 N N . ILE A 1 106 ? -5.086 -13.695 -5.277 1 98.81 106 ILE A N 1
ATOM 807 C CA . ILE A 1 106 ? -4.262 -13.344 -4.129 1 98.81 106 ILE A CA 1
ATOM 808 C C . ILE A 1 106 ? -2.92 -12.789 -4.609 1 98.81 106 ILE A C 1
ATOM 810 O O . ILE A 1 106 ? -2.307 -13.344 -5.523 1 98.81 106 ILE A O 1
ATOM 814 N N . ILE A 1 107 ? -2.518 -11.664 -4.082 1 98.88 107 ILE A N 1
ATOM 815 C CA . ILE A 1 107 ? -1.37 -10.93 -4.605 1 98.88 107 ILE A CA 1
ATOM 816 C C . ILE A 1 107 ? -0.314 -10.773 -3.516 1 98.88 107 ILE A C 1
ATOM 818 O O . ILE A 1 107 ? -0.635 -10.414 -2.379 1 98.88 107 ILE A O 1
ATOM 822 N N . GLY A 1 108 ? 0.941 -11.125 -3.834 1 98.56 108 GLY A N 1
ATOM 823 C CA . GLY A 1 108 ? 2.014 -11.07 -2.852 1 98.56 108 GLY A CA 1
ATOM 824 C C . GLY A 1 108 ? 3.291 -10.461 -3.396 1 98.56 108 GLY A C 1
ATOM 825 O O . GLY A 1 108 ? 3.533 -10.492 -4.605 1 98.56 108 GLY A O 1
ATOM 826 N N . CYS A 1 109 ? 4.051 -9.875 -2.549 1 97.94 109 CYS A N 1
ATOM 827 C CA . CYS A 1 109 ? 5.441 -9.492 -2.777 1 97.94 109 CYS A CA 1
ATOM 828 C C . CYS A 1 109 ? 6.348 -10.055 -1.694 1 97.94 109 CYS A C 1
ATOM 830 O O . CYS A 1 109 ? 6.086 -11.133 -1.158 1 97.94 109 CYS A O 1
ATOM 832 N N . GLN A 1 110 ? 7.512 -9.406 -1.531 1 96.5 110 GLN A N 1
ATOM 833 C CA . GLN A 1 110 ? 8.461 -9.945 -0.567 1 96.5 110 GLN A CA 1
ATOM 834 C C . GLN A 1 110 ? 7.961 -9.766 0.862 1 96.5 110 GLN A C 1
ATOM 836 O O . GLN A 1 110 ? 7.992 -10.711 1.659 1 96.5 110 GLN A O 1
ATOM 841 N N . SER A 1 111 ? 7.371 -8.578 1.157 1 95.31 111 SER A N 1
ATOM 842 C CA . SER A 1 111 ? 7.086 -8.25 2.551 1 95.31 111 SER A CA 1
ATOM 843 C C . SER A 1 111 ? 5.648 -7.773 2.721 1 95.31 111 SER A C 1
ATOM 845 O O . SER A 1 111 ? 5.219 -7.477 3.838 1 95.31 111 SER A O 1
ATOM 847 N N . GLY A 1 112 ? 4.902 -7.559 1.667 1 94.75 112 GLY A N 1
ATOM 848 C CA . GLY A 1 112 ? 3.512 -7.137 1.745 1 94.75 112 GLY A CA 1
ATOM 849 C C . GLY A 1 112 ? 3.309 -5.68 1.362 1 94.75 112 GLY A C 1
ATOM 850 O O . GLY A 1 112 ? 2.174 -5.203 1.295 1 94.75 112 GLY A O 1
ATOM 851 N N . ARG A 1 113 ? 4.355 -4.906 1.067 1 93.31 113 ARG A N 1
ATOM 852 C CA . ARG A 1 113 ? 4.258 -3.482 0.765 1 93.31 113 ARG A CA 1
ATOM 853 C C . ARG A 1 113 ? 3.945 -3.258 -0.711 1 93.31 113 ARG A C 1
ATOM 855 O O . ARG A 1 113 ? 2.928 -2.648 -1.051 1 93.31 113 ARG A O 1
ATOM 862 N N . ARG A 1 114 ? 4.762 -3.816 -1.586 1 94.88 114 ARG A N 1
ATOM 863 C CA . ARG A 1 114 ? 4.559 -3.643 -3.02 1 94.88 114 ARG A CA 1
ATOM 864 C C . ARG A 1 114 ? 3.26 -4.305 -3.471 1 94.88 114 ARG A C 1
ATOM 866 O O . ARG A 1 114 ? 2.566 -3.787 -4.352 1 94.88 114 ARG A O 1
ATOM 873 N N . SER A 1 115 ? 2.938 -5.422 -2.844 1 97.94 115 SER A N 1
ATOM 874 C CA . SER A 1 115 ? 1.705 -6.109 -3.217 1 97.94 115 SER A CA 1
ATOM 875 C C . SER A 1 115 ? 0.478 -5.285 -2.838 1 97.94 115 SER A C 1
ATOM 877 O O . SER A 1 115 ? -0.526 -5.293 -3.553 1 97.94 115 SER A O 1
ATOM 879 N N . LEU A 1 116 ? 0.577 -4.609 -1.736 1 95.88 116 LEU A N 1
ATOM 880 C CA . LEU A 1 116 ? -0.534 -3.748 -1.345 1 95.88 116 LEU A CA 1
ATOM 881 C C . LEU A 1 116 ? -0.715 -2.607 -2.342 1 95.88 116 LEU A C 1
ATOM 883 O O . LEU A 1 116 ? -1.839 -2.311 -2.754 1 95.88 116 LEU A O 1
ATOM 887 N N . MET A 1 117 ? 0.348 -1.974 -2.738 1 94.12 117 MET A N 1
ATOM 888 C CA . MET A 1 117 ? 0.296 -0.921 -3.748 1 94.12 117 MET A CA 1
ATOM 889 C C . MET A 1 117 ? -0.28 -1.452 -5.059 1 94.12 117 MET A C 1
ATOM 891 O O . MET A 1 117 ? -1.133 -0.808 -5.672 1 94.12 117 MET A O 1
ATOM 895 N N . ALA A 1 118 ? 0.17 -2.604 -5.434 1 96.69 118 ALA A N 1
ATOM 896 C CA . ALA A 1 118 ? -0.3 -3.244 -6.66 1 96.69 118 ALA A CA 1
ATOM 897 C C . ALA A 1 118 ? -1.786 -3.58 -6.566 1 96.69 118 ALA A C 1
ATOM 899 O O . ALA A 1 118 ? -2.539 -3.357 -7.52 1 96.69 118 ALA A O 1
ATOM 900 N N . ALA A 1 119 ? -2.176 -4.109 -5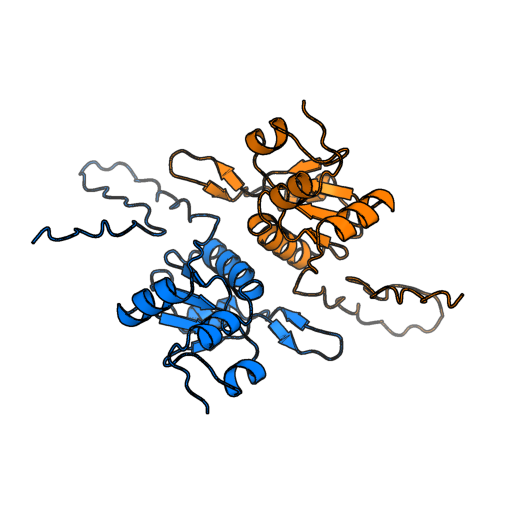.441 1 96.94 119 ALA A N 1
ATOM 901 C CA . ALA A 1 119 ? -3.58 -4.453 -5.227 1 96.94 119 ALA A CA 1
ATOM 902 C C . ALA A 1 119 ? -4.469 -3.219 -5.336 1 96.94 119 ALA A C 1
ATOM 904 O O . ALA A 1 119 ? -5.543 -3.271 -5.938 1 96.94 119 ALA A O 1
ATOM 905 N N . ALA A 1 120 ? -3.99 -2.207 -4.773 1 92.38 120 ALA A N 1
ATOM 906 C CA . ALA A 1 120 ? -4.746 -0.958 -4.844 1 92.38 120 ALA A CA 1
ATOM 907 C C . ALA A 1 120 ? -4.91 -0.497 -6.289 1 92.38 120 ALA A C 1
ATOM 909 O O . ALA A 1 120 ? -5.992 -0.065 -6.691 1 92.38 120 ALA A O 1
ATOM 910 N N . GLU A 1 121 ? -3.871 -0.562 -7.008 1 91.69 121 GLU A N 1
ATOM 911 C CA . GLU A 1 121 ? -3.924 -0.18 -8.414 1 91.69 121 GLU A CA 1
ATOM 912 C C . GLU A 1 121 ? -4.898 -1.062 -9.188 1 91.69 121 GLU A C 1
ATOM 914 O O . GLU A 1 121 ? -5.684 -0.564 -10.008 1 91.69 121 GLU A O 1
ATOM 919 N N . LEU A 1 122 ? -4.883 -2.34 -8.961 1 95.62 122 LEU A N 1
ATOM 920 C CA . LEU A 1 122 ? -5.789 -3.26 -9.633 1 95.62 122 LEU A CA 1
ATOM 921 C C . LEU A 1 122 ? -7.242 -2.947 -9.289 1 95.62 122 LEU A C 1
ATOM 923 O O . LEU A 1 122 ? -8.109 -2.93 -10.164 1 95.62 122 LEU A O 1
ATOM 927 N N . CYS A 1 123 ? -7.473 -2.711 -8.008 1 91.94 123 CYS A N 1
ATOM 928 C CA . CYS A 1 123 ? -8.828 -2.373 -7.586 1 91.94 123 CYS A CA 1
ATOM 929 C C . CYS A 1 123 ? -9.312 -1.104 -8.273 1 91.94 123 CYS A C 1
ATOM 931 O O . CYS A 1 123 ? -10.453 -1.044 -8.742 1 91.94 123 CYS A O 1
ATOM 933 N N . SER A 1 124 ? -8.43 -0.181 -8.336 1 87.19 124 SER A N 1
ATOM 934 C CA . SER A 1 124 ? -8.781 1.076 -8.992 1 87.19 124 SER A CA 1
ATOM 935 C C . SER A 1 124 ? -9.062 0.868 -10.477 1 87.19 124 SER A C 1
ATOM 937 O O . SER A 1 124 ? -9.773 1.66 -11.094 1 87.19 124 SER A O 1
ATOM 939 N N . ALA A 1 125 ? -8.516 -0.158 -11.039 1 91.75 125 ALA A N 1
ATOM 940 C CA . ALA A 1 125 ? -8.672 -0.454 -12.461 1 91.75 125 ALA A CA 1
ATOM 941 C C . ALA A 1 125 ? -9.859 -1.376 -12.703 1 91.75 125 ALA A C 1
ATOM 943 O O . ALA A 1 125 ? -10.094 -1.817 -13.828 1 91.75 125 ALA A O 1
ATOM 944 N N . GLY A 1 126 ? -10.547 -1.743 -11.695 1 91.75 126 GLY A N 1
ATOM 945 C CA . GLY A 1 126 ? -11.805 -2.455 -11.883 1 91.75 126 GLY A CA 1
ATOM 946 C C . GLY A 1 126 ? -11.711 -3.93 -11.531 1 91.75 126 GLY A C 1
ATOM 947 O O . GLY A 1 126 ? -12.664 -4.684 -11.734 1 91.75 126 GLY A O 1
ATOM 948 N N . PHE A 1 127 ? -10.586 -4.406 -11.031 1 94.88 127 PHE A N 1
ATOM 949 C CA . PHE A 1 127 ? -10.516 -5.766 -10.508 1 94.88 127 PHE A CA 1
ATOM 950 C C . PHE A 1 127 ? -11.297 -5.879 -9.203 1 94.88 127 PHE A C 1
ATOM 952 O O . PHE A 1 127 ? -11.102 -5.078 -8.281 1 94.88 127 PHE A O 1
ATOM 959 N N . THR A 1 128 ? -12.086 -6.938 -9.102 1 94.12 128 THR A N 1
ATOM 960 C CA . THR A 1 128 ? -13.086 -6.891 -8.047 1 94.12 128 THR A CA 1
ATOM 961 C C . THR A 1 128 ? -12.789 -7.934 -6.973 1 94.12 128 THR A C 1
ATOM 963 O O . THR A 1 128 ? -13.375 -7.902 -5.887 1 94.12 128 THR A O 1
ATOM 966 N N . ALA A 1 129 ? -11.875 -8.844 -7.199 1 96.38 129 ALA A N 1
ATOM 967 C CA . ALA A 1 129 ? -11.617 -9.945 -6.277 1 96.38 129 ALA A CA 1
ATOM 968 C C . ALA A 1 129 ? -10.117 -10.117 -6.039 1 96.38 129 ALA A C 1
ATOM 970 O O . ALA A 1 129 ? -9.578 -11.211 -6.219 1 96.38 129 ALA A O 1
ATOM 971 N N . VAL A 1 130 ? -9.492 -9.023 -5.57 1 97.75 130 VAL A N 1
ATOM 972 C CA . VAL A 1 130 ? -8.062 -9.008 -5.27 1 97.75 130 VAL A CA 1
ATOM 973 C C . VAL A 1 130 ? -7.855 -9.008 -3.758 1 97.75 130 VAL A C 1
ATOM 975 O O . VAL A 1 130 ? -8.438 -8.18 -3.045 1 97.75 130 VAL A O 1
ATOM 978 N N . THR A 1 131 ? -7.098 -9.93 -3.24 1 98.06 131 THR A N 1
ATOM 979 C CA . THR A 1 131 ? -6.738 -10.023 -1.828 1 98.06 131 THR A CA 1
ATOM 980 C C . THR A 1 131 ? -5.227 -9.953 -1.649 1 98.06 131 THR A C 1
ATOM 982 O O . THR A 1 131 ? -4.488 -10.742 -2.246 1 98.06 131 THR A O 1
ATOM 985 N N . ASP A 1 132 ? -4.77 -8.977 -0.87 1 98.25 132 ASP A N 1
ATOM 986 C CA . ASP A 1 132 ? -3.348 -8.82 -0.593 1 98.25 132 ASP A CA 1
ATOM 987 C C . ASP A 1 132 ? -2.883 -9.797 0.487 1 98.25 132 ASP A C 1
ATOM 989 O O . ASP A 1 132 ? -3.623 -10.078 1.431 1 98.25 132 ASP A O 1
ATOM 993 N N . ILE A 1 133 ? -1.646 -10.258 0.348 1 98.44 133 ILE A N 1
ATOM 994 C CA . ILE A 1 133 ? -1.052 -11.18 1.312 1 98.44 133 ILE A CA 1
ATOM 995 C C . ILE A 1 133 ? -0.164 -10.406 2.283 1 98.44 133 ILE A C 1
ATOM 997 O O . ILE A 1 133 ? 0.957 -10.023 1.94 1 98.44 133 ILE A O 1
ATOM 1001 N N . ALA A 1 134 ? -0.636 -10.289 3.465 1 96.31 134 ALA A N 1
ATOM 1002 C CA . ALA A 1 134 ? 0.151 -9.625 4.5 1 96.31 134 ALA A CA 1
ATOM 1003 C C . ALA A 1 134 ? 1.415 -10.414 4.82 1 96.31 134 ALA A C 1
ATOM 1005 O O . ALA A 1 134 ? 1.377 -11.641 4.922 1 96.31 134 ALA A O 1
ATOM 1006 N N . GLY A 1 135 ? 2.516 -9.711 4.949 1 96.12 135 GLY A N 1
ATOM 1007 C CA . GLY A 1 135 ? 3.775 -10.352 5.297 1 96.12 135 GLY A CA 1
ATOM 1008 C C . GLY A 1 135 ? 4.52 -10.898 4.09 1 96.12 135 GLY A C 1
ATOM 1009 O O . GLY A 1 135 ? 5.711 -11.195 4.176 1 96.12 135 GLY A O 1
ATOM 1010 N N . GLY A 1 136 ? 3.83 -11.188 2.951 1 98.19 136 GLY A N 1
ATOM 1011 C CA . GLY A 1 136 ? 4.453 -11.531 1.684 1 98.19 136 GLY A CA 1
ATOM 1012 C C . GLY A 1 136 ? 5.129 -12.891 1.699 1 98.19 136 GLY A C 1
ATOM 1013 O O . GLY A 1 136 ? 4.715 -13.789 2.438 1 98.19 136 GLY A O 1
ATOM 1014 N N . PHE A 1 137 ? 6.082 -12.992 0.83 1 98.44 137 PHE A N 1
ATOM 1015 C CA . PHE A 1 137 ? 6.809 -14.25 0.647 1 98.44 137 PHE A CA 1
ATOM 1016 C C . PHE A 1 137 ? 7.672 -14.555 1.864 1 98.44 137 PHE A C 1
ATOM 1018 O O . PHE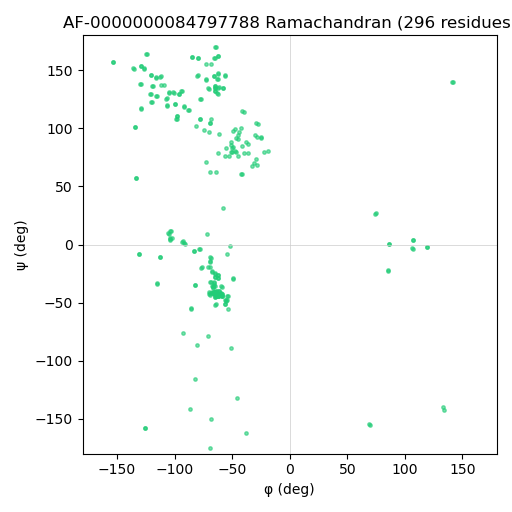 A 1 137 ? 7.871 -15.727 2.209 1 98.44 137 PHE A O 1
ATOM 1025 N N . SER A 1 138 ? 8.172 -13.516 2.518 1 98.19 138 SER A N 1
ATOM 1026 C CA . SER A 1 138 ? 8.914 -13.734 3.754 1 98.19 138 SER A CA 1
ATOM 1027 C C . SER A 1 138 ? 8.086 -14.516 4.77 1 98.19 138 SER A C 1
ATOM 1029 O O . SER A 1 138 ? 8.547 -15.516 5.316 1 98.19 138 SER A O 1
ATOM 1031 N N . ALA A 1 139 ? 6.906 -14.07 4.949 1 97.94 139 ALA A N 1
ATOM 1032 C CA . ALA A 1 139 ? 6.012 -14.773 5.863 1 97.94 139 ALA A CA 1
ATOM 1033 C C . ALA A 1 139 ? 5.648 -16.156 5.32 1 97.94 139 ALA A C 1
ATOM 1035 O O . ALA A 1 139 ? 5.504 -17.109 6.082 1 97.94 139 ALA A O 1
ATOM 1036 N N . TRP A 1 140 ? 5.484 -16.25 4.012 1 98.19 140 TRP A N 1
ATOM 1037 C CA . TRP A 1 140 ? 5.199 -17.516 3.355 1 98.19 140 TRP A CA 1
ATOM 1038 C C . TRP A 1 140 ? 6.258 -18.562 3.697 1 98.19 140 TRP A C 1
ATOM 1040 O O . TRP A 1 140 ? 5.93 -19.672 4.121 1 98.19 140 TRP A O 1
ATOM 1050 N N . ARG A 1 141 ? 7.453 -18.188 3.6 1 96.94 141 ARG A N 1
ATOM 1051 C CA . ARG A 1 141 ? 8.578 -19.078 3.881 1 96.94 141 ARG A CA 1
ATOM 1052 C C . ARG A 1 141 ? 8.672 -19.375 5.371 1 96.94 141 ARG A C 1
ATOM 1054 O O . ARG A 1 141 ? 8.883 -20.531 5.762 1 96.94 141 ARG A O 1
ATOM 1061 N N . GLU A 1 142 ? 8.5 -18.422 6.145 1 97.44 142 GLU A N 1
ATOM 1062 C CA . GLU A 1 142 ? 8.617 -18.562 7.59 1 97.44 142 GLU A CA 1
ATOM 1063 C C . GLU A 1 142 ? 7.57 -19.531 8.133 1 97.44 142 GLU A C 1
ATOM 1065 O O . GLU A 1 142 ? 7.793 -20.203 9.148 1 97.44 142 GLU A O 1
ATOM 1070 N N . ASN A 1 143 ? 6.484 -19.609 7.465 1 97.38 143 ASN A N 1
ATOM 1071 C CA . ASN A 1 143 ? 5.398 -20.469 7.914 1 97.38 143 ASN A CA 1
ATOM 1072 C C . ASN A 1 143 ? 5.484 -21.844 7.266 1 97.38 143 ASN A C 1
ATOM 1074 O O . ASN A 1 143 ? 4.566 -22.656 7.406 1 97.38 143 ASN A O 1
ATOM 1078 N N . GLY A 1 144 ? 6.492 -22.062 6.465 1 95.69 144 GLY A N 1
ATOM 1079 C CA . GLY A 1 144 ? 6.742 -23.375 5.902 1 95.69 144 GLY A CA 1
ATOM 1080 C C . GLY A 1 144 ? 5.781 -23.75 4.789 1 95.69 144 GLY A C 1
ATOM 1081 O O . GLY A 1 144 ? 5.453 -24.922 4.605 1 95.69 144 GLY A O 1
ATOM 1082 N N . LEU A 1 145 ? 5.266 -22.844 4.129 1 97.19 145 LEU A N 1
ATOM 1083 C CA . LEU A 1 145 ? 4.316 -23.109 3.053 1 97.19 145 LEU A CA 1
ATOM 1084 C C . LEU A 1 145 ? 5.043 -23.531 1.778 1 97.19 145 LEU A C 1
ATOM 1086 O O . LEU A 1 145 ? 6.246 -23.281 1.636 1 97.19 145 LEU A O 1
ATOM 1090 N N . PRO A 1 146 ? 4.363 -24.172 0.83 1 94.94 146 PRO A N 1
ATOM 1091 C CA . PRO A 1 146 ? 5.031 -24.781 -0.323 1 94.94 146 PRO A CA 1
ATOM 1092 C C . PRO A 1 146 ? 5.695 -23.75 -1.231 1 94.94 146 PRO A C 1
ATOM 1094 O O . PRO A 1 146 ? 5.098 -22.703 -1.528 1 94.94 146 PRO A O 1
ATOM 1097 N N . VAL A 1 147 ? 6.922 -24.078 -1.546 1 95.5 147 VAL A N 1
ATOM 1098 C CA . VAL A 1 147 ? 7.715 -23.219 -2.416 1 95.5 147 VAL A CA 1
ATOM 1099 C C . VAL A 1 147 ? 8.328 -24.047 -3.541 1 95.5 147 VAL A C 1
ATOM 1101 O O . VAL A 1 147 ? 8.773 -25.172 -3.32 1 95.5 147 VAL A O 1
ATOM 1104 N N . ASN A 1 148 ? 8.281 -23.438 -4.758 1 91.94 148 ASN A N 1
ATOM 1105 C CA . ASN A 1 148 ? 8.992 -24 -5.898 1 91.94 148 ASN A CA 1
ATOM 1106 C C . ASN A 1 148 ? 10.25 -23.219 -6.23 1 91.94 148 ASN A C 1
ATOM 1108 O O . ASN A 1 148 ? 10.266 -21.984 -6.117 1 91.94 148 ASN A O 1
ATOM 1112 N N . VAL A 1 149 ? 11.328 -23.922 -6.387 1 80.88 149 VAL A N 1
ATOM 1113 C CA . VAL A 1 149 ? 12.555 -23.281 -6.84 1 80.88 149 VAL A CA 1
ATOM 1114 C C . VAL A 1 149 ? 12.836 -23.656 -8.289 1 80.88 149 VAL A C 1
ATOM 1116 O O . VAL A 1 149 ? 12.594 -24.812 -8.695 1 80.88 149 VAL A O 1
ATOM 1119 N N . ARG A 1 150 ? 12.875 -22.578 -9.195 1 62.91 150 ARG A N 1
ATOM 1120 C CA . ARG A 1 150 ? 13.328 -23 -10.516 1 62.91 150 ARG A CA 1
ATOM 1121 C C . ARG A 1 150 ? 14.82 -23.297 -10.516 1 62.91 150 ARG A C 1
ATOM 1123 O O . ARG A 1 150 ? 15.578 -22.719 -9.742 1 62.91 150 ARG A O 1
ATOM 1130 N N . MET B 1 1 ? 35 10.727 20.453 1 24.59 1 MET B N 1
ATOM 1131 C CA . MET B 1 1 ? 33.562 11.016 20.438 1 24.59 1 MET B CA 1
ATOM 1132 C C . MET B 1 1 ? 33.062 11.18 19.016 1 24.59 1 MET B C 1
ATOM 1134 O O . MET B 1 1 ? 33.25 12.219 18.391 1 24.59 1 MET B O 1
ATOM 1138 N N . ARG B 1 2 ? 33.062 10.102 18.141 1 25.56 2 ARG B N 1
ATOM 1139 C CA . ARG B 1 2 ? 33.062 9.953 16.688 1 25.56 2 ARG B CA 1
ATOM 1140 C C . ARG B 1 2 ? 31.672 10.281 16.125 1 25.56 2 ARG B C 1
ATOM 1142 O O . ARG B 1 2 ? 30.656 9.789 16.625 1 25.56 2 ARG B O 1
ATOM 1149 N N . MET B 1 3 ? 31.484 11.508 15.625 1 21.36 3 MET B N 1
ATOM 1150 C CA . MET B 1 3 ? 30.328 12.102 14.953 1 21.36 3 MET B CA 1
ATOM 1151 C C . MET B 1 3 ? 29.844 11.211 13.812 1 21.36 3 MET B C 1
ATOM 1153 O O . MET B 1 3 ? 30.625 10.891 12.906 1 21.36 3 MET B O 1
ATOM 1157 N N . PHE B 1 4 ? 29.094 10.164 14.133 1 27.95 4 PHE B N 1
ATOM 1158 C CA . PHE B 1 4 ? 28.453 9.344 13.117 1 27.95 4 PHE B CA 1
ATOM 1159 C C . PHE B 1 4 ? 27.766 10.219 12.078 1 27.95 4 PHE B C 1
ATOM 1161 O O . PHE B 1 4 ? 26.891 11.023 12.414 1 27.95 4 PHE B O 1
ATOM 1168 N N . GLU B 1 5 ? 28.422 10.586 11.008 1 25.22 5 GLU B N 1
ATOM 1169 C CA . GLU B 1 5 ? 27.953 11.289 9.812 1 25.22 5 GLU B CA 1
ATOM 1170 C C . GLU B 1 5 ? 26.703 10.625 9.234 1 25.22 5 GLU B C 1
ATOM 1172 O O . GLU B 1 5 ? 26.719 9.43 8.914 1 25.22 5 GLU B O 1
ATOM 1177 N N . ALA B 1 6 ? 25.609 10.961 9.773 1 29.58 6 ALA B N 1
ATOM 1178 C CA . ALA B 1 6 ? 24.297 10.586 9.25 1 29.58 6 ALA B CA 1
ATOM 1179 C C . ALA B 1 6 ? 24.234 10.781 7.738 1 29.58 6 ALA B C 1
ATOM 1181 O O . ALA B 1 6 ? 24.359 11.898 7.246 1 29.58 6 ALA B O 1
ATOM 1182 N N . GLU B 1 7 ? 24.859 9.852 7.02 1 29.62 7 GLU B N 1
ATOM 1183 C CA . GLU B 1 7 ? 24.672 9.828 5.57 1 29.62 7 GLU B CA 1
ATOM 1184 C C . GLU B 1 7 ? 23.188 9.93 5.215 1 29.62 7 GLU B C 1
ATOM 1186 O O . GLU B 1 7 ? 22.344 9.266 5.828 1 29.62 7 GLU B O 1
ATOM 1191 N N . HIS B 1 8 ? 22.734 11.125 4.863 1 31.78 8 HIS B N 1
ATOM 1192 C CA . HIS B 1 8 ? 21.422 11.523 4.387 1 31.78 8 HIS B CA 1
ATOM 1193 C C . HIS B 1 8 ? 20.922 10.594 3.281 1 31.78 8 HIS B C 1
ATOM 1195 O O . HIS B 1 8 ? 21.562 10.492 2.227 1 31.78 8 HIS B O 1
ATOM 1201 N N . PRO B 1 9 ? 20.422 9.508 3.709 1 31.48 9 PRO B N 1
ATOM 1202 C CA . PRO B 1 9 ? 19.922 8.773 2.547 1 31.48 9 PRO B CA 1
ATOM 1203 C C . PRO B 1 9 ? 19.156 9.664 1.572 1 31.48 9 PRO B C 1
ATOM 1205 O O . PRO B 1 9 ? 18.359 10.508 1.995 1 31.48 9 PRO B O 1
ATOM 1208 N N . ARG B 1 10 ? 19.797 10.109 0.573 1 32.66 10 ARG B N 1
ATOM 1209 C CA . ARG B 1 10 ? 19.219 10.805 -0.573 1 32.66 10 ARG B CA 1
ATOM 1210 C C . ARG B 1 10 ? 17.875 10.195 -0.95 1 32.66 10 ARG B C 1
ATOM 1212 O O . ARG B 1 10 ? 17.781 9.008 -1.25 1 32.66 10 ARG B O 1
ATOM 1219 N N . PHE B 1 11 ? 16.766 10.711 -0.317 1 34.09 11 PHE B N 1
ATOM 1220 C CA . PHE B 1 11 ? 15.328 10.594 -0.501 1 34.09 11 PHE B CA 1
ATOM 1221 C C . PHE B 1 11 ? 14.969 10.555 -1.982 1 34.09 11 PHE B C 1
ATOM 1223 O O . PHE B 1 11 ? 15.82 10.82 -2.838 1 34.09 11 PHE B O 1
ATOM 1230 N N . CYS B 1 12 ? 13.719 10.82 -2.211 1 37.38 12 CYS B N 1
ATOM 1231 C CA . CYS B 1 12 ? 13.234 10.797 -3.586 1 37.38 12 CYS B CA 1
ATOM 1232 C C . CYS B 1 12 ? 14.016 11.773 -4.457 1 37.38 12 CYS B C 1
ATOM 1234 O O . CYS B 1 12 ? 13.633 12.93 -4.602 1 37.38 12 CYS B O 1
ATOM 1236 N N . GLY B 1 13 ? 15.359 11.992 -4.109 1 32.03 13 GLY B N 1
ATOM 1237 C CA . GLY B 1 13 ? 16.172 13.086 -4.621 1 32.03 13 GLY B CA 1
ATOM 1238 C C . GLY B 1 13 ? 16.359 13.039 -6.129 1 32.03 13 GLY B C 1
ATOM 1239 O O . GLY B 1 13 ? 16.984 12.125 -6.652 1 32.03 13 GLY B O 1
ATOM 1240 N N . VAL B 1 14 ? 15.336 13.484 -6.805 1 33.06 14 VAL B N 1
ATOM 1241 C CA . VAL B 1 14 ? 15.711 13.922 -8.141 1 33.06 14 VAL B CA 1
ATOM 1242 C C . VAL B 1 14 ? 16.922 14.859 -8.062 1 33.06 14 VAL B C 1
ATOM 1244 O O . VAL B 1 14 ? 16.922 15.805 -7.266 1 33.06 14 VAL B O 1
ATOM 1247 N N . PHE B 1 15 ? 18.109 14.328 -8.289 1 31.28 15 PHE B N 1
ATOM 1248 C CA . PHE B 1 15 ? 19.219 15.242 -8.539 1 31.28 15 PHE B CA 1
ATOM 1249 C C . PHE B 1 15 ? 18.812 16.312 -9.539 1 31.28 15 PHE B C 1
ATOM 1251 O O . PHE B 1 15 ? 18.625 16.031 -10.727 1 31.28 15 PHE B O 1
ATOM 1258 N N . PHE B 1 16 ? 18.094 17.328 -9.094 1 30.5 16 PHE B N 1
ATOM 1259 C CA . PHE B 1 16 ? 17.828 18.484 -9.953 1 30.5 16 PHE B CA 1
ATOM 1260 C C . PHE B 1 16 ? 19.125 19.016 -10.555 1 30.5 16 PHE B C 1
ATOM 1262 O O . PHE B 1 16 ? 19.234 19.172 -11.773 1 30.5 16 PHE B O 1
ATOM 1269 N N . PHE B 1 17 ? 19.906 19.953 -9.953 1 28 17 PHE B N 1
ATOM 1270 C CA . PHE B 1 17 ? 20.125 21.328 -10.383 1 28 17 PHE B CA 1
ATOM 1271 C C . PHE B 1 17 ? 21.188 21.375 -11.469 1 28 17 PHE B C 1
ATOM 1273 O O . PHE B 1 17 ? 20.984 21.984 -12.523 1 28 17 PHE B O 1
ATOM 1280 N N . SER B 1 18 ? 22.438 21.984 -11.391 1 25.06 18 SER B N 1
ATOM 1281 C CA . SER B 1 18 ? 22.734 23.391 -11.664 1 25.06 18 SER B CA 1
ATOM 1282 C C . SER B 1 18 ? 23 23.625 -13.148 1 25.06 18 SER B C 1
ATOM 1284 O O . SER B 1 18 ? 23.172 22.672 -13.906 1 25.06 18 SER B O 1
ATOM 1286 N N . ARG B 1 19 ? 24.031 24.562 -13.609 1 24.67 19 ARG B N 1
ATOM 1287 C CA . ARG B 1 19 ? 24.203 25.781 -14.391 1 24.67 19 ARG B CA 1
ATOM 1288 C C . ARG B 1 19 ? 24.516 25.469 -15.852 1 24.67 19 ARG B C 1
ATOM 1290 O O . ARG B 1 19 ? 24.047 26.156 -16.75 1 24.67 19 ARG B O 1
ATOM 1297 N N . SER B 1 20 ? 25.672 25.078 -16.188 1 28.31 20 SER B N 1
ATOM 1298 C CA . SER B 1 20 ? 26.281 25.906 -17.219 1 28.31 20 SER B CA 1
ATOM 1299 C C . SER B 1 20 ? 25.562 25.766 -18.562 1 28.31 20 SER B C 1
ATOM 1301 O O . SER B 1 20 ? 24.734 24.859 -18.734 1 28.31 20 SER B O 1
ATOM 1303 N N . GLY B 1 21 ? 26.406 25.969 -19.844 1 28.97 21 GLY B N 1
ATOM 1304 C CA . GLY B 1 21 ? 26.484 26.578 -21.156 1 28.97 21 GLY B CA 1
ATOM 1305 C C . GLY B 1 21 ? 25.75 25.812 -22.234 1 28.97 21 GLY B C 1
ATOM 1306 O O . GLY B 1 21 ? 25.047 26.391 -23.062 1 28.97 21 GLY B O 1
ATOM 1307 N N . ALA B 1 22 ? 26.344 24.781 -22.922 1 29.8 22 ALA B N 1
ATOM 1308 C CA . ALA B 1 22 ? 26.172 24.594 -24.359 1 29.8 22 ALA B CA 1
ATOM 1309 C C . ALA B 1 22 ? 24.766 24.078 -24.672 1 29.8 22 ALA B C 1
ATOM 1311 O O . ALA B 1 22 ? 24.094 23.516 -23.797 1 29.8 22 ALA B O 1
ATOM 1312 N N . ALA B 1 23 ? 24.172 24.312 -25.953 1 31.73 23 ALA B N 1
ATOM 1313 C CA . ALA B 1 23 ? 22.875 24.266 -26.641 1 31.73 23 ALA B CA 1
ATOM 1314 C C . ALA B 1 23 ? 22.234 22.891 -26.484 1 31.73 23 ALA B C 1
ATOM 1316 O O . ALA B 1 23 ? 21.219 22.594 -27.125 1 31.73 23 ALA B O 1
ATOM 1317 N N . GLY B 1 24 ? 23 21.859 -25.891 1 32.06 24 GLY B N 1
ATOM 1318 C CA . GLY B 1 24 ? 22.469 20.547 -26.234 1 32.06 24 GLY B CA 1
ATOM 1319 C C . GLY B 1 24 ? 21.109 20.281 -25.594 1 32.06 24 GLY B C 1
ATOM 1320 O O . GLY B 1 24 ? 20.844 20.719 -24.484 1 32.06 24 GLY B O 1
ATOM 1321 N N . GLY B 1 25 ? 20.031 20.281 -26.375 1 33.34 25 GLY B N 1
ATOM 1322 C CA . GLY B 1 25 ? 18.656 19.922 -26.031 1 33.34 25 GLY B CA 1
ATOM 1323 C C . GLY B 1 25 ? 18.578 18.828 -24.984 1 33.34 25 GLY B C 1
ATOM 1324 O O . GLY B 1 25 ? 18.953 17.688 -25.25 1 33.34 25 GLY B O 1
ATOM 1325 N N . LEU B 1 26 ? 19 19.172 -23.781 1 31.19 26 LEU B N 1
ATOM 1326 C CA . LEU B 1 26 ? 18.859 18.234 -22.672 1 31.19 26 LEU B CA 1
ATOM 1327 C C . LEU B 1 26 ? 17.469 17.594 -22.672 1 31.19 26 LEU B C 1
ATOM 1329 O O . LEU B 1 26 ? 16.469 18.297 -22.797 1 31.19 26 LEU B O 1
ATOM 1333 N N . ARG B 1 27 ? 17.328 16.469 -23.344 1 32.44 27 ARG B N 1
ATOM 1334 C CA . ARG B 1 27 ? 16.219 15.57 -23.062 1 32.44 27 ARG B CA 1
ATOM 1335 C C . ARG B 1 27 ? 15.805 15.664 -21.594 1 32.44 27 ARG B C 1
ATOM 1337 O O . ARG B 1 27 ? 16.641 15.602 -20.703 1 32.44 27 ARG B O 1
ATOM 1344 N N . ALA B 1 28 ? 14.852 16.453 -21.203 1 33.97 28 ALA B N 1
ATOM 1345 C CA . ALA B 1 28 ? 14.18 16.422 -19.906 1 33.97 28 ALA B CA 1
ATOM 1346 C C . ALA B 1 28 ? 14.32 15.055 -19.25 1 33.97 28 ALA B C 1
ATOM 1348 O O . ALA B 1 28 ? 13.867 14.047 -19.797 1 33.97 28 ALA B O 1
ATOM 1349 N N . GLY B 1 29 ? 15.352 14.734 -18.672 1 34.03 29 GLY B N 1
ATOM 1350 C CA . GLY B 1 29 ? 15.461 13.508 -17.906 1 34.03 29 GLY B CA 1
ATOM 1351 C C . GLY B 1 29 ? 14.211 13.203 -17.094 1 34.03 29 GLY B C 1
ATOM 1352 O O . GLY B 1 29 ? 13.758 14.031 -16.312 1 34.03 29 GLY B O 1
ATOM 1353 N N . GLU B 1 30 ? 13.117 12.672 -17.625 1 37.91 30 GLU B N 1
ATOM 1354 C CA . GLU B 1 30 ? 11.984 12.156 -16.859 1 37.91 30 GLU B CA 1
ATOM 1355 C C . GLU B 1 30 ? 12.422 11.625 -15.5 1 37.91 30 GLU B C 1
ATOM 1357 O O . GLU B 1 30 ? 13.258 10.719 -15.414 1 37.91 30 GLU B O 1
ATOM 1362 N N . ALA B 1 31 ? 12.75 12.484 -14.602 1 39.19 31 ALA B N 1
ATOM 1363 C CA . ALA B 1 31 ? 13.039 12.086 -13.227 1 39.19 31 ALA B CA 1
ATOM 1364 C C . ALA B 1 31 ? 12.344 10.773 -12.875 1 39.19 31 ALA B C 1
ATOM 1366 O O . ALA B 1 31 ? 11.148 10.609 -13.109 1 39.19 31 ALA B O 1
ATOM 1367 N N . GLU B 1 32 ? 13.023 9.719 -13.078 1 44.88 32 GLU B N 1
ATOM 1368 C CA . GLU B 1 32 ? 12.516 8.406 -12.688 1 44.88 32 GLU B CA 1
ATOM 1369 C C . GLU B 1 32 ? 11.852 8.461 -11.312 1 44.88 32 GLU B C 1
ATOM 1371 O O . GLU B 1 32 ? 12.516 8.734 -10.312 1 44.88 32 GLU B O 1
ATOM 1376 N N . VAL B 1 33 ? 10.82 9.242 -11.172 1 50.12 33 VAL B N 1
ATOM 1377 C CA . VAL B 1 33 ? 10.031 9.258 -9.953 1 50.12 33 VAL B CA 1
ATOM 1378 C C . VAL B 1 33 ? 10.078 7.887 -9.281 1 50.12 33 VAL B C 1
ATOM 1380 O O . VAL B 1 33 ? 9.891 6.859 -9.945 1 50.12 33 VAL B O 1
ATOM 1383 N N . ALA B 1 34 ? 10.852 7.836 -8.219 1 56 34 ALA B N 1
ATOM 1384 C CA . ALA B 1 34 ? 10.875 6.586 -7.461 1 56 34 ALA B CA 1
ATOM 1385 C C . ALA B 1 34 ? 9.469 5.996 -7.336 1 56 34 ALA B C 1
ATOM 1387 O O . ALA B 1 34 ? 8.531 6.695 -6.961 1 56 34 ALA B O 1
ATOM 1388 N N . ALA B 1 35 ? 9.266 4.844 -7.941 1 65.75 35 ALA B N 1
ATOM 1389 C CA . ALA B 1 35 ? 7.965 4.188 -8.086 1 65.75 35 ALA B CA 1
ATOM 1390 C C . ALA B 1 35 ? 7.457 3.684 -6.734 1 65.75 35 ALA B C 1
ATOM 1392 O O . ALA B 1 35 ? 6.246 3.537 -6.539 1 65.75 35 ALA B O 1
ATOM 1393 N N . VAL B 1 36 ? 8.414 3.701 -5.621 1 78.69 36 VAL B N 1
ATOM 1394 C CA . VAL B 1 36 ? 7.953 3.195 -4.332 1 78.69 36 VAL B CA 1
ATOM 1395 C C . VAL B 1 36 ? 8.258 4.215 -3.238 1 78.69 36 VAL B C 1
ATOM 1397 O O . VAL B 1 36 ? 9.422 4.539 -2.988 1 78.69 36 VAL B O 1
ATOM 1400 N N . PRO B 1 37 ? 7.219 4.695 -2.643 1 91.75 37 PRO B N 1
ATOM 1401 C CA . PRO B 1 37 ? 7.477 5.645 -1.557 1 91.75 37 PRO B CA 1
ATOM 1402 C C . PRO B 1 37 ? 8.25 5.02 -0.399 1 91.75 37 PRO B C 1
ATOM 1404 O O . PRO B 1 37 ? 8 3.871 -0.029 1 91.75 37 PRO B O 1
ATOM 1407 N N . PRO B 1 38 ? 9.273 5.746 0.08 1 92.75 38 PRO B N 1
ATOM 1408 C CA . PRO B 1 38 ? 9.922 5.25 1.296 1 92.75 38 PRO B CA 1
ATOM 1409 C C . PRO B 1 38 ? 8.977 5.203 2.492 1 92.75 38 PRO B C 1
ATOM 1411 O O . PRO B 1 38 ? 8.008 5.969 2.551 1 92.75 38 PRO B O 1
ATOM 1414 N N . SER B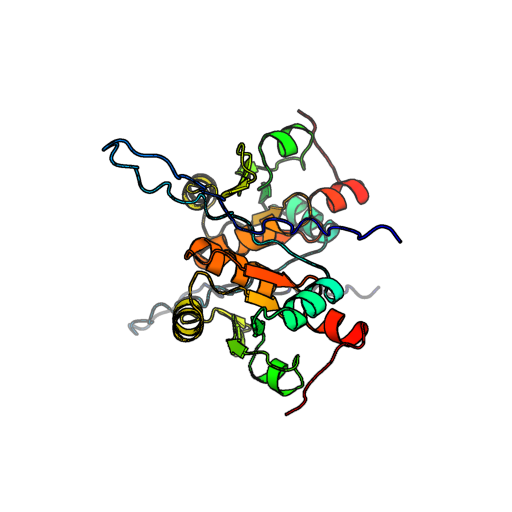 1 39 ? 9.203 4.211 3.363 1 95.75 39 SER B N 1
ATOM 1415 C CA . SER B 1 39 ? 8.492 4.121 4.633 1 95.75 39 SER B CA 1
ATOM 1416 C C . SER B 1 39 ? 9.453 4.195 5.816 1 95.75 39 SER B C 1
ATOM 1418 O O . SER B 1 39 ? 10.523 3.584 5.793 1 95.75 39 SER B O 1
ATOM 1420 N N . VAL B 1 40 ? 9.078 4.969 6.84 1 97.69 40 VAL B N 1
ATOM 1421 C CA . VAL B 1 40 ? 9.953 5.129 7.996 1 97.69 40 VAL B CA 1
ATOM 1422 C C . VAL B 1 40 ? 9.18 4.855 9.281 1 97.69 40 VAL B C 1
ATOM 1424 O O . VAL B 1 40 ? 7.957 5.039 9.328 1 97.69 40 VAL B O 1
ATOM 1427 N N . PRO B 1 41 ? 9.93 4.418 10.359 1 97.5 41 PRO B N 1
ATOM 1428 C CA . PRO B 1 41 ? 9.258 4.312 11.656 1 97.5 41 PRO B CA 1
ATOM 1429 C C . PRO B 1 41 ? 8.75 5.656 12.164 1 97.5 41 PRO 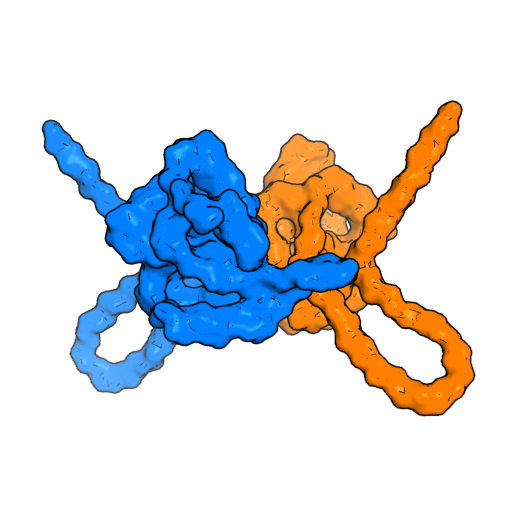B C 1
ATOM 1431 O O . PRO B 1 41 ? 9.242 6.707 11.742 1 97.5 41 PRO B O 1
ATOM 1434 N N . VAL B 1 42 ? 7.871 5.609 13.086 1 98.31 42 VAL B N 1
ATOM 1435 C CA . VAL B 1 42 ? 7.16 6.809 13.523 1 98.31 42 VAL B CA 1
ATOM 1436 C C . VAL B 1 42 ? 8.141 7.777 14.18 1 98.31 42 VAL B C 1
ATOM 1438 O O . VAL B 1 42 ? 7.984 8.992 14.078 1 98.31 42 VAL B O 1
ATOM 1441 N N . ARG B 1 43 ? 9.148 7.293 14.852 1 98.25 43 ARG B N 1
ATOM 1442 C CA . ARG B 1 43 ? 10.102 8.188 15.5 1 98.25 43 ARG B CA 1
ATOM 1443 C C . ARG B 1 43 ? 10.891 8.992 14.477 1 98.25 43 ARG B C 1
ATOM 1445 O O . ARG B 1 43 ? 11.141 10.18 14.672 1 98.25 43 ARG B O 1
ATOM 1452 N N . VAL B 1 44 ? 11.273 8.312 13.422 1 98.62 44 VAL B N 1
ATOM 1453 C CA . VAL B 1 44 ? 11.961 9 12.328 1 98.62 44 VAL B CA 1
ATOM 1454 C C . VAL B 1 44 ? 11.008 10 11.672 1 98.62 44 VAL B C 1
ATOM 1456 O O . VAL B 1 44 ? 11.398 11.125 11.359 1 98.62 44 VAL B O 1
ATOM 1459 N N . ALA B 1 45 ? 9.766 9.625 11.492 1 98.62 45 ALA B N 1
ATOM 1460 C CA . ALA B 1 45 ? 8.766 10.523 10.93 1 98.62 45 ALA B CA 1
ATOM 1461 C C . ALA B 1 45 ? 8.609 11.781 11.781 1 98.62 45 ALA B C 1
ATOM 1463 O O . ALA B 1 45 ? 8.5 12.891 11.25 1 98.62 45 ALA B O 1
ATOM 1464 N N . HIS B 1 46 ? 8.594 11.617 13.047 1 98.5 46 HIS B N 1
ATOM 1465 C CA . HIS B 1 46 ? 8.492 12.766 13.938 1 98.5 46 HIS 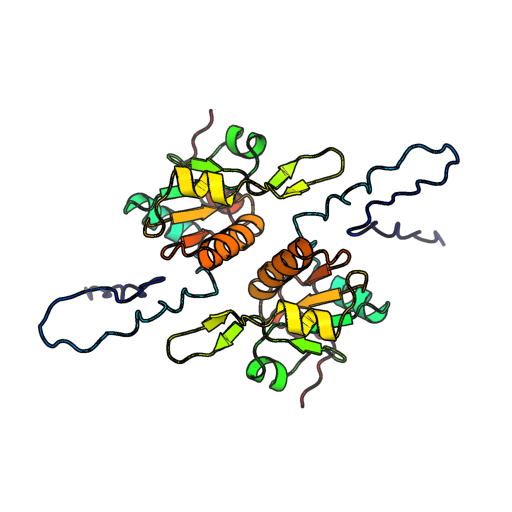B CA 1
ATOM 1466 C C . HIS B 1 46 ? 9.695 13.68 13.797 1 98.5 46 HIS B C 1
ATOM 1468 O O . HIS B 1 46 ? 9.555 14.906 13.812 1 98.5 46 HIS B O 1
ATOM 1474 N N . GLU B 1 47 ? 10.867 13.117 13.664 1 98.44 47 GLU B N 1
ATOM 1475 C CA . GLU B 1 47 ? 12.062 13.922 13.438 1 98.44 47 GLU B CA 1
ATOM 1476 C C . GLU B 1 47 ? 11.961 14.711 12.141 1 98.44 47 GLU B C 1
ATOM 1478 O O . GLU B 1 47 ? 12.359 15.875 12.078 1 98.44 47 GLU B O 1
ATOM 1483 N N . LEU B 1 48 ? 11.43 14.102 11.156 1 98.38 48 LEU B N 1
ATOM 1484 C CA . LEU B 1 48 ? 11.234 14.781 9.883 1 98.38 48 LEU B CA 1
ATOM 1485 C C . LEU B 1 48 ? 10.234 15.922 10.023 1 98.38 48 LEU B C 1
ATOM 1487 O O . LEU B 1 48 ? 10.414 16.984 9.438 1 98.38 48 LEU B O 1
ATOM 1491 N N . GLN B 1 49 ? 9.211 15.648 10.75 1 98 49 GLN B N 1
ATOM 1492 C CA . GLN B 1 49 ? 8.234 16.703 10.992 1 98 49 GLN B CA 1
ATOM 1493 C C . GLN B 1 49 ? 8.875 17.906 11.68 1 98 49 GLN B C 1
ATOM 1495 O O . GLN B 1 49 ? 8.625 19.047 11.297 1 98 49 GLN B O 1
ATOM 1500 N N . LEU B 1 50 ? 9.68 17.641 12.648 1 97.69 50 LEU B N 1
ATOM 1501 C CA . LEU B 1 50 ? 10.367 18.688 13.375 1 97.69 50 LEU B CA 1
ATOM 1502 C C . LEU B 1 50 ? 11.336 19.438 12.461 1 97.69 50 LEU B C 1
ATOM 1504 O O . LEU B 1 50 ? 11.586 20.641 12.656 1 97.69 50 LEU B O 1
ATOM 1508 N N . ALA B 1 51 ? 11.789 18.75 11.492 1 98.12 51 ALA B N 1
ATOM 1509 C CA . ALA B 1 51 ? 12.727 19.344 10.547 1 98.12 51 ALA B CA 1
ATOM 1510 C C . ALA B 1 51 ? 11.992 20.141 9.469 1 98.12 51 ALA B C 1
ATOM 1512 O O . ALA B 1 51 ? 12.617 20.703 8.57 1 98.12 51 ALA B O 1
ATOM 1513 N N . GLY B 1 52 ? 10.688 20.109 9.445 1 97.62 52 GLY B N 1
ATOM 1514 C CA . GLY B 1 52 ? 9.953 21 8.555 1 97.62 52 GLY B CA 1
ATOM 1515 C C . GLY B 1 52 ? 9.102 20.266 7.547 1 97.62 52 GLY B C 1
ATOM 1516 O O . GLY B 1 52 ? 8.375 20.875 6.766 1 97.62 52 GLY B O 1
ATOM 1517 N N . HIS B 1 53 ? 9.148 18.906 7.547 1 98.44 53 HIS B N 1
ATOM 1518 C CA . HIS B 1 53 ? 8.266 18.156 6.664 1 98.44 53 HIS B CA 1
ATOM 1519 C C . HIS B 1 53 ? 6.805 18.344 7.062 1 98.44 53 HIS B C 1
ATOM 1521 O O . HIS B 1 53 ? 6.484 18.391 8.258 1 98.44 53 HIS B O 1
ATOM 1527 N N . ARG B 1 54 ? 5.949 18.375 6.078 1 98.69 54 ARG B N 1
ATOM 1528 C CA . ARG B 1 54 ? 4.527 18.578 6.336 1 98.69 54 ARG B CA 1
ATOM 1529 C C . ARG B 1 54 ? 3.797 17.25 6.438 1 98.69 54 ARG B C 1
ATOM 1531 O O . ARG B 1 54 ? 3.982 16.359 5.598 1 98.69 54 ARG B O 1
ATOM 1538 N N . TYR B 1 55 ? 3 17.109 7.473 1 98.69 55 TYR B N 1
ATOM 1539 C CA . TYR B 1 55 ? 2.279 15.867 7.75 1 98.69 55 TYR B CA 1
ATOM 1540 C C . TYR B 1 55 ? 0.936 15.844 7.031 1 98.69 55 TYR B C 1
ATOM 1542 O O . TYR B 1 55 ? 0.076 16.703 7.281 1 98.69 55 TYR B O 1
ATOM 1550 N N . LEU B 1 56 ? 0.768 14.93 6.121 1 98.88 56 LEU B N 1
ATOM 1551 C CA . LEU B 1 56 ? -0.511 14.625 5.492 1 98.88 56 LEU B CA 1
ATOM 1552 C C . LEU B 1 56 ? -1.166 13.414 6.148 1 98.88 56 LEU B C 1
ATOM 1554 O O . LEU B 1 56 ? -0.664 12.297 6.031 1 98.88 56 LEU B O 1
ATOM 1558 N N . ASP B 1 57 ? -2.25 13.648 6.852 1 98.81 57 ASP B N 1
ATOM 1559 C CA . ASP B 1 57 ? -3.064 12.602 7.469 1 98.81 57 ASP B CA 1
ATOM 1560 C C . ASP B 1 57 ? -4.188 12.164 6.535 1 98.81 57 ASP B C 1
ATOM 1562 O O . ASP B 1 57 ? -5.094 12.945 6.23 1 98.81 57 ASP B O 1
ATOM 1566 N N . VAL B 1 58 ? -4.18 10.875 6.156 1 98.69 58 VAL B N 1
ATOM 1567 C CA . VAL B 1 58 ? -5.121 10.461 5.117 1 98.69 58 VAL B CA 1
ATOM 1568 C C . VAL B 1 58 ? -6.262 9.664 5.742 1 98.69 58 VAL B C 1
ATOM 1570 O O . VAL B 1 58 ? -7.012 8.984 5.035 1 98.69 58 VAL B O 1
ATOM 1573 N N . ARG B 1 59 ? -6.395 9.602 7.031 1 97.75 59 ARG B N 1
ATOM 1574 C CA . ARG B 1 59 ? -7.516 8.969 7.719 1 97.75 59 ARG B CA 1
ATOM 1575 C C . ARG B 1 59 ? -8.82 9.711 7.434 1 97.75 59 ARG B C 1
ATOM 1577 O O . ARG B 1 59 ? -8.812 10.773 6.812 1 97.75 59 ARG B O 1
ATOM 1584 N N . THR B 1 60 ? -9.898 9.062 7.859 1 96.44 60 THR B N 1
ATOM 1585 C CA . THR B 1 60 ? -11.188 9.734 7.758 1 96.44 60 THR B CA 1
ATOM 1586 C C . THR B 1 60 ? -11.227 10.961 8.664 1 96.44 60 THR B C 1
ATOM 1588 O O . THR B 1 60 ? -10.445 11.07 9.609 1 96.44 60 THR B O 1
ATOM 1591 N N . GLU B 1 61 ? -12.188 11.875 8.359 1 95.81 61 GLU B N 1
ATOM 1592 C CA . GLU B 1 61 ? -12.359 13.062 9.195 1 95.81 61 GLU B CA 1
ATOM 1593 C C . GLU B 1 61 ? -12.695 12.68 10.633 1 95.81 61 GLU B C 1
ATOM 1595 O O . GLU B 1 61 ? -12.266 13.352 11.578 1 95.81 61 GLU B O 1
ATOM 1600 N N . GLY B 1 62 ? -13.453 11.617 10.734 1 94.5 62 GLY B N 1
ATOM 1601 C CA . GLY B 1 62 ? -13.781 11.141 12.062 1 94.5 62 GLY B CA 1
ATOM 1602 C C . GLY B 1 62 ? -12.57 10.656 12.844 1 94.5 62 GLY B C 1
ATOM 1603 O O . GLY B 1 62 ? -12.383 11.023 14 1 94.5 62 GLY B O 1
ATOM 1604 N N . GLU B 1 63 ? -11.828 9.812 12.281 1 95.5 63 GLU B N 1
ATOM 1605 C CA . GLU B 1 63 ? -10.586 9.359 12.898 1 95.5 63 GLU B CA 1
ATOM 1606 C C . GLU B 1 63 ? -9.688 10.531 13.273 1 95.5 63 GLU B C 1
ATOM 1608 O O . GLU B 1 63 ? -9.148 10.586 14.383 1 95.5 63 GLU B O 1
ATOM 1613 N N . PHE B 1 64 ? -9.57 11.477 12.375 1 97.38 64 PHE B N 1
ATOM 1614 C CA . PHE B 1 64 ? -8.719 12.648 12.578 1 97.38 64 PHE B CA 1
ATOM 1615 C C . PHE B 1 64 ? -9.242 13.508 13.719 1 97.38 64 PHE B C 1
ATOM 1617 O O . PHE B 1 64 ? -8.469 14 14.539 1 97.38 64 PHE B O 1
ATOM 1624 N N . GLY B 1 65 ? -10.469 13.688 13.758 1 95.88 65 GLY B N 1
ATOM 1625 C CA . GLY B 1 65 ? -11.109 14.477 14.797 1 95.88 65 GLY B CA 1
ATOM 1626 C C . GLY B 1 65 ? -10.914 13.906 16.188 1 95.88 65 GLY B C 1
ATOM 1627 O O . GLY B 1 65 ? -10.977 14.641 17.172 1 95.88 65 GLY B O 1
ATOM 1628 N N . GLY B 1 66 ? -10.711 12.602 16.266 1 95.38 66 GLY B N 1
ATOM 1629 C CA . GLY B 1 66 ? -10.484 11.945 17.547 1 95.38 66 GLY B CA 1
ATOM 1630 C C . GLY B 1 66 ? -9.07 12.133 18.062 1 95.38 66 GLY B C 1
ATOM 1631 O O . GLY B 1 66 ? -8.742 11.688 19.172 1 95.38 66 GLY B O 1
ATOM 1632 N N . GLY B 1 67 ? -8.258 12.758 17.281 1 97.19 67 GLY B N 1
ATOM 1633 C CA . GLY B 1 67 ? -6.859 13.008 17.578 1 97.19 67 GLY B CA 1
ATOM 1634 C C . GLY B 1 67 ? -5.949 12.875 16.375 1 97.19 67 GLY B C 1
ATOM 1635 O O . GLY B 1 67 ? -6.168 12.016 15.523 1 97.19 67 GLY B O 1
ATOM 1636 N N . HIS B 1 68 ? -5.082 13.766 16.391 1 97.88 68 HIS B N 1
ATOM 1637 C CA . HIS B 1 68 ? -4.164 13.75 15.258 1 97.88 68 HIS B CA 1
ATOM 1638 C C . HIS B 1 68 ? -2.822 14.367 15.633 1 97.88 68 HIS B C 1
ATOM 1640 O O . HIS B 1 68 ? -2.721 15.094 16.625 1 97.88 68 HIS B O 1
ATOM 1646 N N . PRO B 1 69 ? -1.789 13.977 14.852 1 96.62 69 PRO B N 1
ATOM 1647 C CA . PRO B 1 69 ? -0.508 14.648 15.078 1 96.62 69 PRO B CA 1
ATOM 1648 C C . PRO B 1 69 ? -0.605 16.156 14.938 1 96.62 69 PRO B C 1
ATOM 1650 O O . PRO B 1 69 ? -1.313 16.656 14.062 1 96.62 69 PRO B O 1
ATOM 1653 N N . ALA B 1 70 ? 0.181 16.891 15.758 1 92.38 70 ALA B N 1
ATOM 1654 C CA . ALA B 1 70 ? 0.149 18.344 15.727 1 92.38 70 ALA B CA 1
ATOM 1655 C C . ALA B 1 70 ? 0.595 18.875 14.367 1 92.38 70 ALA B C 1
ATOM 1657 O O . ALA B 1 70 ? 1.603 18.422 13.82 1 92.38 70 ALA B O 1
ATOM 1658 N N . GLY B 1 71 ? -0.201 19.766 13.797 1 93.94 71 GLY B N 1
ATOM 1659 C CA . GLY B 1 71 ? 0.18 20.422 12.555 1 93.94 71 GLY B CA 1
ATOM 1660 C C . GLY B 1 71 ? -0.212 19.625 11.32 1 93.94 71 GLY B C 1
ATOM 1661 O O . GLY B 1 71 ? -0.007 20.078 10.195 1 93.94 71 GLY B O 1
ATOM 1662 N N . ALA B 1 72 ? -0.817 18.516 11.484 1 97.81 72 ALA B N 1
ATOM 1663 C CA . ALA B 1 72 ? -1.161 17.641 10.359 1 97.81 72 ALA B CA 1
ATOM 1664 C C . ALA B 1 72 ? -2.307 18.234 9.547 1 97.81 72 ALA B C 1
ATOM 1666 O O . ALA B 1 72 ? -3.225 18.844 10.102 1 97.81 72 ALA B O 1
ATOM 1667 N N . VAL B 1 73 ? -2.203 18.062 8.227 1 98.25 73 VAL B N 1
ATOM 1668 C CA . VAL B 1 73 ? -3.281 18.375 7.293 1 98.25 73 VAL B CA 1
ATOM 1669 C C . VAL B 1 73 ? -4.074 17.109 6.98 1 98.25 73 VAL B C 1
ATOM 1671 O O . VAL B 1 73 ? -3.49 16.078 6.645 1 98.25 73 VAL B O 1
ATOM 1674 N N . ASN B 1 74 ? -5.367 17.188 7.109 1 98.69 74 ASN B N 1
ATOM 1675 C CA . ASN B 1 74 ? -6.191 16 6.855 1 98.69 74 ASN B CA 1
ATOM 1676 C C . ASN B 1 74 ? -6.805 16.047 5.457 1 98.69 74 ASN B C 1
ATOM 1678 O O . ASN B 1 74 ? -7.496 17 5.102 1 98.69 74 ASN B O 1
ATOM 1682 N N . ILE B 1 75 ? -6.52 15.039 4.617 1 98.75 75 ILE B N 1
ATOM 1683 C CA . ILE B 1 75 ? -7.188 14.734 3.354 1 98.75 75 ILE B CA 1
ATOM 1684 C C . ILE B 1 75 ? -7.473 13.242 3.264 1 98.75 75 ILE B C 1
ATOM 1686 O O . ILE B 1 75 ? -6.578 12.445 2.953 1 98.75 75 ILE B O 1
ATOM 1690 N N . PRO B 1 76 ? -8.734 12.875 3.539 1 98.19 76 PRO B N 1
ATOM 1691 C CA . PRO B 1 76 ? -9.055 11.453 3.572 1 98.19 76 PRO B CA 1
ATOM 1692 C C . PRO B 1 76 ? -8.742 10.742 2.254 1 98.19 76 PRO B C 1
ATOM 1694 O O . PRO B 1 76 ? -9.008 11.289 1.18 1 98.19 76 PRO B O 1
ATOM 1697 N N . TYR B 1 77 ? -8.125 9.594 2.393 1 96.75 77 TYR B N 1
ATOM 1698 C CA . TYR B 1 77 ? -7.891 8.766 1.214 1 96.75 77 TYR B CA 1
ATOM 1699 C C . TYR B 1 77 ? -9.133 7.941 0.872 1 96.75 77 TYR B C 1
ATOM 1701 O O . TYR B 1 77 ? -9.406 7.688 -0.302 1 96.75 77 TYR B O 1
ATOM 1709 N N . LEU B 1 78 ? -9.781 7.555 1.967 1 93.38 78 LEU B N 1
ATOM 1710 C CA . LEU B 1 78 ? -11.031 6.805 1.862 1 93.38 78 LEU B CA 1
ATOM 1711 C C . LEU B 1 78 ? -12.141 7.48 2.66 1 93.38 78 LEU B C 1
ATOM 1713 O O . LEU B 1 78 ? -11.867 8.133 3.672 1 93.38 78 LEU B O 1
ATOM 1717 N N . TYR B 1 79 ? -13.312 7.258 2.182 1 91.62 79 TYR B N 1
ATOM 1718 C CA . TYR B 1 79 ? -14.492 7.684 2.922 1 91.62 79 TYR B CA 1
ATOM 1719 C C . TYR B 1 79 ? -15.289 6.484 3.42 1 91.62 79 TYR B C 1
ATOM 1721 O O . TYR B 1 79 ? -15.336 5.445 2.758 1 91.62 79 TYR B O 1
ATOM 1729 N N . LYS B 1 80 ? -15.805 6.727 4.57 1 84.81 80 LYS B N 1
ATOM 1730 C CA . LYS B 1 80 ? -16.734 5.715 5.062 1 84.81 80 LYS B CA 1
ATOM 1731 C C . LYS B 1 80 ? -18.094 5.84 4.375 1 84.81 80 LYS B C 1
ATOM 1733 O O . LYS B 1 80 ? -18.656 6.934 4.289 1 84.81 80 LYS B O 1
ATOM 1738 N N . THR B 1 81 ? -18.516 4.691 3.785 1 80.19 81 THR B N 1
ATOM 1739 C CA . THR B 1 81 ? -19.844 4.629 3.18 1 80.19 81 THR B CA 1
ATOM 1740 C C . THR B 1 81 ? -20.656 3.48 3.771 1 80.19 81 THR B C 1
ATOM 1742 O O . THR B 1 81 ? -20.156 2.717 4.598 1 80.19 81 THR B O 1
ATOM 1745 N N . GLY B 1 82 ? -21.906 3.426 3.619 1 73.19 82 GLY B N 1
ATOM 1746 C CA . GLY B 1 82 ? -22.781 2.377 4.125 1 73.19 82 GLY B CA 1
ATOM 1747 C C . GLY B 1 82 ? -22.297 0.98 3.791 1 73.19 82 GLY B C 1
ATOM 1748 O O . GLY B 1 82 ? -22.562 0.028 4.523 1 73.19 82 GLY B O 1
ATOM 1749 N N . SER B 1 83 ? -21.656 0.803 2.816 1 67.25 83 SER B N 1
ATOM 1750 C CA . SER B 1 83 ? -21.25 -0.511 2.334 1 67.25 83 SER B CA 1
ATOM 1751 C C . SER B 1 83 ? -19.781 -0.774 2.641 1 67.25 83 SER B C 1
ATOM 1753 O O . SER B 1 83 ? -19.219 -1.795 2.227 1 67.25 83 SER B O 1
ATOM 1755 N N . GLY B 1 84 ? -19.203 0.186 3.395 1 78.19 84 GLY B N 1
ATOM 1756 C CA . GLY B 1 84 ? -17.781 0.029 3.67 1 78.19 84 GLY B CA 1
ATOM 1757 C C . GLY B 1 84 ? -16.984 1.3 3.441 1 78.19 84 GLY B C 1
ATOM 1758 O O . GLY B 1 84 ? -17.391 2.379 3.881 1 78.19 84 GLY B O 1
ATOM 1759 N N . MET B 1 85 ? -15.781 1.148 2.869 1 82.31 85 MET B N 1
ATOM 1760 C CA . MET B 1 85 ? -14.938 2.299 2.547 1 82.31 85 MET B CA 1
ATOM 1761 C C . MET B 1 85 ? -14.82 2.482 1.038 1 82.31 85 MET B C 1
ATOM 1763 O O . MET B 1 85 ? -14.719 1.504 0.295 1 82.31 85 MET B O 1
ATOM 1767 N N . THR B 1 86 ? -14.922 3.752 0.635 1 85 86 THR B N 1
ATOM 1768 C CA . THR B 1 86 ? -14.773 4.094 -0.775 1 85 86 THR B CA 1
ATOM 1769 C C . THR B 1 86 ? -13.617 5.07 -0.977 1 85 86 THR B C 1
ATOM 1771 O O . THR B 1 86 ? -13.375 5.934 -0.132 1 85 86 THR B O 1
ATOM 1774 N N . LYS B 1 87 ? -12.969 4.898 -2.121 1 90.38 87 LYS B N 1
ATOM 1775 C CA . LYS B 1 87 ? -11.859 5.781 -2.453 1 90.38 87 LYS B CA 1
ATOM 1776 C C . LYS B 1 87 ? -12.336 7.219 -2.648 1 90.38 87 LYS B C 1
ATOM 1778 O O . LYS B 1 87 ? -13.352 7.457 -3.307 1 90.38 87 LYS B O 1
ATOM 1783 N N . ASN B 1 88 ? -11.625 8.133 -2.068 1 94 88 ASN B N 1
ATOM 1784 C CA . ASN B 1 88 ? -11.797 9.555 -2.359 1 94 88 ASN B CA 1
ATOM 1785 C C . ASN B 1 88 ? -11.328 9.898 -3.77 1 94 88 ASN B C 1
ATOM 1787 O O . ASN B 1 88 ? -10.125 10.07 -4 1 94 88 ASN B O 1
ATOM 1791 N N . SER B 1 89 ? -12.258 10.102 -4.676 1 91.69 89 SER B N 1
ATOM 1792 C CA . SER B 1 89 ? -11.93 10.344 -6.078 1 91.69 89 SER B CA 1
ATOM 1793 C C . SER B 1 89 ? -11.266 11.703 -6.27 1 91.69 89 SER B C 1
ATOM 1795 O O . SER B 1 89 ? -10.656 11.961 -7.309 1 91.69 89 SER B O 1
ATOM 1797 N N . GLN B 1 90 ? -11.344 12.539 -5.285 1 96.62 90 GLN B N 1
ATOM 1798 C CA . GLN B 1 90 ? -10.773 13.875 -5.379 1 96.62 90 GLN B CA 1
ATOM 1799 C C . GLN B 1 90 ? -9.461 13.969 -4.598 1 96.62 90 GLN B C 1
ATOM 1801 O O . GLN B 1 90 ? -8.93 15.055 -4.402 1 96.62 90 GLN B O 1
ATOM 1806 N N . PHE B 1 91 ? -8.953 12.867 -4.195 1 96.75 91 PHE B N 1
ATOM 1807 C CA . PHE B 1 91 ? -7.793 12.852 -3.312 1 96.75 91 PHE B CA 1
ATOM 1808 C C . PHE B 1 91 ? -6.633 13.625 -3.926 1 96.75 91 PHE B C 1
ATOM 1810 O O . PHE B 1 91 ? -6.105 14.555 -3.312 1 96.75 91 PHE B O 1
ATOM 1817 N N . LEU B 1 92 ? -6.309 13.297 -5.172 1 97.06 92 LEU B N 1
ATOM 1818 C CA . LEU B 1 92 ? -5.156 13.914 -5.82 1 97.06 92 LEU B CA 1
ATOM 1819 C C . LEU B 1 92 ? -5.379 15.414 -6.012 1 97.06 92 LEU B C 1
ATOM 1821 O O . LEU B 1 92 ? -4.473 16.219 -5.777 1 97.06 92 LEU B O 1
ATOM 1825 N N . GLU B 1 93 ? -6.523 15.758 -6.387 1 98.25 93 GLU B N 1
ATOM 1826 C CA . GLU B 1 93 ? -6.859 17.172 -6.582 1 98.25 93 GLU B CA 1
ATOM 1827 C C . GLU B 1 93 ? -6.781 17.938 -5.27 1 98.25 93 GLU B C 1
ATOM 1829 O O . GLU B 1 93 ? -6.246 19.047 -5.23 1 98.25 93 GLU B O 1
ATOM 1834 N N . GLN B 1 94 ? -7.262 17.391 -4.246 1 98.69 94 GLN B N 1
ATOM 1835 C CA . GLN B 1 94 ? -7.258 18.031 -2.939 1 98.69 94 GLN B CA 1
ATOM 1836 C C . GLN B 1 94 ? -5.836 18.172 -2.4 1 98.69 94 GLN B C 1
ATOM 1838 O O . GLN B 1 94 ? -5.477 19.219 -1.839 1 98.69 94 GLN B O 1
ATOM 1843 N N . VAL B 1 95 ? -5.062 17.156 -2.594 1 98.75 95 VAL B N 1
ATOM 1844 C CA . VAL B 1 95 ? -3.676 17.219 -2.143 1 98.75 95 VAL B CA 1
ATOM 1845 C C . VAL B 1 95 ? -2.928 18.281 -2.936 1 98.75 95 VAL B C 1
ATOM 1847 O O . VAL B 1 95 ? -2.191 19.094 -2.363 1 98.75 95 VAL B O 1
ATOM 1850 N N . SER B 1 96 ? -3.176 18.359 -4.203 1 98.56 96 SER B N 1
ATOM 1851 C CA . SER B 1 96 ? -2.463 19.281 -5.086 1 98.56 96 SER B CA 1
ATOM 1852 C C . SER B 1 96 ? -2.861 20.734 -4.82 1 98.56 96 SER B C 1
ATOM 1854 O O . SER B 1 96 ? -2.146 21.656 -5.203 1 98.56 96 SER B O 1
ATOM 1856 N N . ALA B 1 97 ? -3.969 20.922 -4.203 1 98.62 97 ALA B N 1
ATOM 1857 C CA . ALA B 1 97 ? -4.418 22.266 -3.855 1 98.62 97 ALA B CA 1
ATOM 1858 C C . ALA B 1 97 ? -3.652 22.812 -2.65 1 98.62 97 ALA B C 1
ATOM 1860 O O . ALA B 1 97 ? -3.586 24.016 -2.439 1 98.62 97 ALA B O 1
ATOM 1861 N N . ILE B 1 98 ? -3.059 21.938 -1.899 1 98.5 98 ILE B N 1
ATOM 1862 C CA . ILE B 1 98 ? -2.469 22.328 -0.628 1 98.5 98 ILE B CA 1
ATOM 1863 C C . ILE B 1 98 ? -0.955 22.141 -0.676 1 98.5 98 ILE B C 1
ATOM 1865 O O . ILE B 1 98 ? -0.203 22.906 -0.063 1 98.5 98 ILE B O 1
ATOM 1869 N N . PHE B 1 99 ? -0.52 21.094 -1.424 1 98.31 99 PHE B N 1
ATOM 1870 C CA . PHE B 1 99 ? 0.89 20.734 -1.483 1 98.31 99 PHE B CA 1
ATOM 1871 C C . PHE B 1 99 ? 1.436 20.906 -2.896 1 98.31 99 PHE B C 1
ATOM 1873 O O . PHE B 1 99 ? 0.762 20.562 -3.873 1 98.31 99 PHE B O 1
ATOM 1880 N N . ARG B 1 100 ? 2.693 21.344 -2.953 1 97.75 100 ARG B N 1
ATOM 1881 C CA . ARG B 1 100 ? 3.434 21.297 -4.207 1 97.75 100 ARG B CA 1
ATOM 1882 C C . ARG B 1 100 ? 4.082 19.938 -4.41 1 97.75 100 ARG B C 1
ATOM 1884 O O . ARG B 1 100 ? 4.332 19.203 -3.445 1 97.75 100 ARG B O 1
ATOM 1891 N N . ARG B 1 101 ? 4.434 19.656 -5.59 1 95.88 101 ARG B N 1
ATOM 1892 C CA . ARG B 1 101 ? 4.961 18.344 -5.941 1 95.88 101 ARG B CA 1
ATOM 1893 C C . ARG B 1 101 ? 6.328 18.109 -5.297 1 95.88 101 ARG B C 1
ATOM 1895 O O . ARG B 1 101 ? 6.723 16.969 -5.062 1 95.88 101 ARG B O 1
ATOM 1902 N N . ASP B 1 102 ? 7.02 19.219 -4.965 1 96.12 102 ASP B N 1
ATOM 1903 C CA . ASP B 1 102 ? 8.352 19.062 -4.398 1 96.12 102 ASP B CA 1
ATOM 1904 C C . ASP B 1 102 ? 8.344 19.297 -2.891 1 96.12 102 ASP B C 1
ATOM 1906 O O . ASP B 1 102 ? 9.391 19.312 -2.25 1 96.12 102 ASP B O 1
ATOM 1910 N N . ASP B 1 103 ? 7.145 19.516 -2.316 1 98 103 ASP B N 1
ATOM 1911 C CA . ASP B 1 103 ? 7.066 19.641 -0.865 1 98 103 ASP B CA 1
ATOM 1912 C C . ASP B 1 103 ? 7.512 18.359 -0.175 1 98 103 ASP B C 1
ATOM 1914 O O . ASP B 1 103 ? 7.203 17.25 -0.643 1 98 103 ASP B O 1
ATOM 1918 N N . GLU B 1 104 ? 8.203 18.5 0.942 1 98.31 104 GLU B N 1
ATOM 1919 C CA . GLU B 1 104 ? 8.547 17.359 1.786 1 98.31 104 GLU B CA 1
ATOM 1920 C C . GLU B 1 104 ? 7.352 16.922 2.629 1 98.31 104 GLU B C 1
ATOM 1922 O O . GLU B 1 104 ? 6.969 17.609 3.578 1 98.31 104 GLU B O 1
ATOM 1927 N N . ILE B 1 105 ? 6.809 15.75 2.232 1 98.69 105 ILE B N 1
ATOM 1928 C CA . ILE B 1 105 ? 5.574 15.289 2.852 1 98.69 105 ILE B CA 1
ATOM 1929 C C . ILE B 1 105 ? 5.832 13.984 3.609 1 98.69 105 ILE B C 1
ATOM 1931 O O . ILE B 1 105 ? 6.473 13.07 3.086 1 98.69 105 ILE B O 1
ATOM 1935 N N . ILE B 1 106 ? 5.453 13.914 4.863 1 98.81 106 ILE B N 1
ATOM 1936 C CA . ILE B 1 106 ? 5.27 12.641 5.547 1 98.81 106 ILE B CA 1
ATOM 1937 C C . ILE B 1 106 ? 3.781 12.297 5.613 1 98.81 106 ILE B C 1
ATOM 1939 O O . ILE B 1 106 ? 2.953 13.156 5.914 1 98.81 106 ILE B O 1
ATOM 1943 N N . ILE B 1 107 ? 3.43 11.086 5.242 1 98.88 107 ILE B N 1
ATOM 1944 C CA . ILE B 1 107 ? 2.031 10.711 5.051 1 98.88 107 ILE B CA 1
ATOM 1945 C C . ILE B 1 107 ? 1.679 9.547 5.973 1 98.88 107 ILE B C 1
ATOM 1947 O O . ILE B 1 107 ? 2.43 8.57 6.066 1 98.88 107 ILE B O 1
ATOM 1951 N N . GLY B 1 108 ? 0.585 9.688 6.727 1 98.56 108 GLY B N 1
ATOM 1952 C CA . GLY B 1 108 ? 0.189 8.664 7.68 1 98.56 108 GLY B CA 1
ATOM 1953 C C . GLY B 1 108 ? -1.295 8.352 7.641 1 98.56 108 GLY B C 1
ATOM 1954 O O . GLY B 1 108 ? -2.102 9.195 7.238 1 98.56 108 GLY B O 1
ATOM 1955 N N . CYS B 1 109 ? -1.639 7.16 7.977 1 97.94 109 CYS B N 1
ATOM 1956 C CA . CYS B 1 109 ? -2.996 6.73 8.297 1 97.94 109 CYS B CA 1
ATOM 1957 C C . CYS B 1 109 ? -3.049 6.062 9.664 1 97.94 109 CYS B C 1
ATOM 1959 O O . CYS B 1 109 ? -2.281 6.414 10.562 1 97.94 109 CYS B O 1
ATOM 1961 N N . GLN B 1 110 ? -4.094 5.242 9.852 1 96.44 110 GLN B N 1
ATOM 1962 C CA . GLN B 1 110 ? -4.254 4.637 11.164 1 96.44 110 GLN B CA 1
ATOM 1963 C C . GLN B 1 110 ? -3.158 3.611 11.438 1 96.44 110 GLN B C 1
ATOM 1965 O O . GLN B 1 110 ? -2.539 3.621 12.508 1 96.44 110 GLN B O 1
ATOM 1970 N N . SER B 1 111 ? -2.828 2.793 10.398 1 95.31 111 SER B N 1
ATOM 1971 C CA . SER B 1 111 ? -1.969 1.641 10.656 1 95.31 111 SER B CA 1
ATOM 1972 C C . SER B 1 111 ? -0.817 1.58 9.656 1 95.31 111 SER B C 1
ATOM 1974 O O . SER B 1 111 ? 0.032 0.69 9.734 1 95.31 111 SER B O 1
ATOM 1976 N N . GLY B 1 112 ? -0.789 2.398 8.633 1 94.75 112 GLY B N 1
ATOM 1977 C CA . GLY B 1 112 ? 0.285 2.426 7.656 1 94.75 112 GLY B CA 1
ATOM 1978 C C . GLY B 1 112 ? -0.111 1.827 6.32 1 94.75 112 GLY B C 1
ATOM 1979 O O . GLY B 1 112 ? 0.672 1.85 5.367 1 94.75 112 GLY B O 1
ATOM 1980 N N . ARG B 1 113 ? -1.321 1.29 6.16 1 93.31 113 ARG B N 1
ATOM 1981 C CA . ARG B 1 113 ? -1.756 0.629 4.934 1 93.31 113 ARG B CA 1
ATOM 1982 C C . ARG B 1 113 ? -2.309 1.64 3.934 1 93.31 113 ARG B C 1
ATOM 1984 O O . ARG B 1 113 ? -1.804 1.755 2.814 1 93.31 113 ARG B O 1
ATOM 1991 N N . ARG B 1 114 ? -3.285 2.418 4.352 1 94.81 114 ARG B N 1
ATOM 1992 C CA . ARG B 1 114 ? -3.893 3.404 3.465 1 94.81 114 ARG B CA 1
ATOM 1993 C C . ARG B 1 114 ? -2.887 4.484 3.078 1 94.81 114 ARG B C 1
ATOM 1995 O O . ARG B 1 114 ? -2.898 4.973 1.946 1 94.81 114 ARG B O 1
ATOM 2002 N N . SER B 1 115 ? -2.021 4.82 4.027 1 97.94 115 SER B N 1
ATOM 2003 C CA . SER B 1 115 ? -1.025 5.844 3.729 1 97.94 115 SER B CA 1
ATOM 2004 C C . SER B 1 115 ? -0.035 5.359 2.674 1 97.94 115 SER B C 1
ATOM 2006 O O . SER B 1 115 ? 0.427 6.145 1.843 1 97.94 115 SER B O 1
ATOM 2008 N N . LEU B 1 116 ? 0.275 4.109 2.729 1 95.88 116 LEU B N 1
ATOM 2009 C CA . LEU B 1 116 ? 1.167 3.564 1.711 1 95.88 116 LEU B CA 1
ATOM 2010 C C . LEU B 1 116 ? 0.515 3.613 0.333 1 95.88 116 LEU B C 1
ATOM 2012 O O . LEU B 1 116 ? 1.15 4.012 -0.646 1 95.88 116 LEU B O 1
ATOM 2016 N N . MET B 1 117 ? -0.727 3.223 0.235 1 94.19 117 MET B N 1
ATOM 2017 C CA . MET B 1 117 ? -1.47 3.307 -1.019 1 94.19 117 MET B CA 1
ATOM 2018 C C . MET B 1 117 ? -1.523 4.746 -1.522 1 94.19 117 MET B C 1
ATOM 2020 O O . MET B 1 117 ? -1.302 5 -2.707 1 94.19 117 MET B O 1
ATOM 2024 N N . ALA B 1 118 ? -1.787 5.641 -0.618 1 96.69 118 ALA B N 1
ATOM 2025 C CA . ALA B 1 118 ? -1.86 7.059 -0.951 1 96.69 118 ALA B CA 1
ATOM 2026 C C . ALA B 1 118 ? -0.507 7.582 -1.424 1 96.69 118 ALA B C 1
ATOM 2028 O O . ALA B 1 118 ? -0.43 8.328 -2.406 1 96.69 118 ALA B O 1
ATOM 2029 N N . ALA B 1 119 ? 0.522 7.199 -0.722 1 97 119 ALA B N 1
ATOM 2030 C CA . ALA B 1 119 ? 1.872 7.617 -1.088 1 97 119 ALA B CA 1
ATOM 2031 C C . ALA B 1 119 ? 2.232 7.141 -2.492 1 97 119 ALA B C 1
ATOM 2033 O O . ALA B 1 119 ? 2.822 7.887 -3.275 1 97 119 ALA B O 1
ATOM 2034 N N . ALA B 1 120 ? 1.865 5.969 -2.732 1 92.38 120 ALA B N 1
ATOM 2035 C CA . ALA B 1 120 ? 2.133 5.422 -4.062 1 92.38 120 ALA B CA 1
ATOM 2036 C C . ALA B 1 120 ? 1.411 6.223 -5.141 1 92.38 120 ALA B C 1
ATOM 2038 O O . ALA B 1 120 ? 1.984 6.52 -6.191 1 92.38 120 ALA B O 1
ATOM 2039 N N . GLU B 1 121 ? 0.208 6.52 -4.895 1 91.75 121 GLU B N 1
ATOM 2040 C CA . GLU B 1 121 ? -0.563 7.316 -5.84 1 91.75 121 GLU B CA 1
ATOM 2041 C C . GLU B 1 121 ? 0.068 8.688 -6.051 1 91.75 121 GLU B C 1
ATOM 2043 O O . GLU B 1 121 ? 0.168 9.172 -7.184 1 91.75 121 GLU B O 1
ATOM 2048 N N . LEU B 1 122 ? 0.5 9.336 -5 1 95.69 122 LEU B N 1
ATOM 2049 C CA . LEU B 1 122 ? 1.138 10.641 -5.102 1 95.69 122 LEU B CA 1
ATOM 2050 C C . LEU B 1 122 ? 2.428 10.555 -5.91 1 95.69 122 LEU B C 1
ATOM 2052 O O . LEU B 1 122 ? 2.686 11.406 -6.766 1 95.69 122 LEU B O 1
ATOM 2056 N N . CYS B 1 123 ? 3.207 9.523 -5.621 1 91.94 123 CYS B N 1
ATOM 2057 C CA . CYS B 1 123 ? 4.449 9.344 -6.367 1 91.94 123 CYS B CA 1
ATOM 2058 C C . CYS B 1 123 ? 4.172 9.172 -7.855 1 91.94 123 CYS B C 1
ATOM 2060 O O . CYS B 1 123 ? 4.852 9.766 -8.695 1 91.94 123 CYS B O 1
ATOM 2062 N N . SER B 1 124 ? 3.18 8.414 -8.109 1 87.5 124 SER B N 1
ATOM 2063 C CA . SER B 1 124 ? 2.811 8.18 -9.5 1 87.5 124 SER B CA 1
ATOM 2064 C C . SER B 1 124 ? 2.342 9.469 -10.172 1 87.5 124 SER B C 1
ATOM 2066 O O . SER B 1 124 ? 2.408 9.602 -11.398 1 87.5 124 SER B O 1
ATOM 2068 N N . ALA B 1 125 ? 1.863 10.391 -9.398 1 91.81 125 ALA B N 1
ATOM 2069 C CA . ALA B 1 125 ? 1.345 11.656 -9.914 1 91.81 125 ALA B CA 1
ATOM 2070 C C . ALA B 1 125 ? 2.438 12.719 -9.961 1 91.81 125 ALA B C 1
ATOM 2072 O O . ALA B 1 125 ? 2.17 13.883 -10.266 1 91.81 125 ALA B O 1
ATOM 2073 N N . GLY B 1 126 ? 3.6 12.398 -9.578 1 91.81 126 GLY B N 1
ATOM 2074 C CA . GLY B 1 126 ? 4.719 13.305 -9.781 1 91.81 126 GLY B CA 1
ATOM 2075 C C . GLY B 1 126 ? 5.199 13.961 -8.5 1 91.81 126 GLY B C 1
ATOM 2076 O O . GLY B 1 126 ? 6.07 14.828 -8.531 1 91.81 126 GLY B O 1
ATOM 2077 N N . PHE B 1 127 ? 4.648 13.609 -7.348 1 94.88 127 PHE B N 1
ATOM 2078 C CA . PHE B 1 127 ? 5.207 14.07 -6.078 1 94.88 127 PHE B CA 1
ATOM 2079 C C . PHE B 1 127 ? 6.543 13.391 -5.801 1 94.88 127 PHE B C 1
ATOM 2081 O O . PHE B 1 127 ? 6.648 12.164 -5.863 1 94.88 127 PHE B O 1
ATOM 2088 N N . THR B 1 128 ? 7.504 14.188 -5.395 1 94.19 128 THR B N 1
ATOM 2089 C CA . THR B 1 128 ? 8.852 13.641 -5.461 1 94.19 128 THR B CA 1
ATOM 2090 C C . THR B 1 128 ? 9.422 13.445 -4.059 1 94.19 128 THR B C 1
ATOM 2092 O O . THR B 1 128 ? 10.453 12.781 -3.887 1 94.19 128 THR B O 1
ATOM 2095 N N . ALA B 1 129 ? 8.797 13.961 -3.029 1 96.38 129 ALA B N 1
ATOM 2096 C CA . ALA B 1 129 ? 9.336 13.922 -1.672 1 96.38 129 ALA B CA 1
ATOM 2097 C C . ALA B 1 129 ? 8.273 13.477 -0.673 1 96.38 129 ALA B C 1
ATOM 2099 O O . ALA B 1 129 ? 8 14.172 0.31 1 96.38 129 ALA B O 1
ATOM 2100 N N . VAL B 1 130 ? 7.727 12.273 -0.93 1 97.81 130 VAL B N 1
ATOM 2101 C CA . VAL B 1 130 ? 6.699 11.68 -0.078 1 97.81 130 VAL B CA 1
ATOM 2102 C C . VAL B 1 130 ? 7.289 10.523 0.72 1 97.81 130 VAL B C 1
ATOM 2104 O O . VAL B 1 130 ? 7.918 9.625 0.152 1 97.81 130 VAL B O 1
ATOM 2107 N N . THR B 1 131 ? 7.172 10.547 2.016 1 98.06 131 THR B N 1
ATOM 2108 C CA . THR B 1 131 ? 7.613 9.484 2.908 1 98.06 131 THR B CA 1
ATOM 2109 C C . THR B 1 131 ? 6.441 8.922 3.709 1 98.06 131 THR B C 1
ATOM 2111 O O . THR B 1 131 ? 5.73 9.672 4.383 1 98.06 131 THR B O 1
ATOM 2114 N N . ASP B 1 132 ? 6.219 7.613 3.592 1 98.25 132 ASP B N 1
ATOM 2115 C CA . ASP B 1 132 ? 5.148 6.945 4.324 1 98.25 132 ASP B CA 1
ATOM 2116 C C . ASP B 1 132 ? 5.562 6.656 5.766 1 98.25 132 ASP B C 1
ATOM 2118 O O . ASP B 1 132 ? 6.723 6.332 6.027 1 98.25 132 ASP B O 1
ATOM 2122 N N . ILE B 1 133 ? 4.605 6.746 6.676 1 98.5 133 ILE B N 1
ATOM 2123 C CA . ILE B 1 133 ? 4.844 6.477 8.086 1 98.5 133 ILE B CA 1
ATOM 2124 C C . ILE B 1 133 ? 4.41 5.051 8.422 1 98.5 133 ILE B C 1
ATOM 2126 O O . ILE B 1 133 ? 3.215 4.777 8.555 1 98.5 133 ILE B O 1
ATOM 2130 N N . ALA B 1 134 ? 5.371 4.234 8.633 1 96.38 134 ALA B N 1
ATOM 2131 C CA . ALA B 1 134 ? 5.078 2.855 9.023 1 96.38 134 ALA B CA 1
ATOM 2132 C C . ALA B 1 134 ? 4.406 2.801 10.391 1 96.38 134 ALA B C 1
ATOM 2134 O O . ALA B 1 134 ? 4.805 3.516 11.312 1 96.38 134 ALA B O 1
ATOM 2135 N N . GLY B 1 135 ? 3.381 1.978 10.5 1 96.19 135 GLY B N 1
ATOM 2136 C CA . GLY B 1 135 ? 2.684 1.81 11.766 1 96.19 135 GLY B CA 1
ATOM 2137 C C . GLY B 1 135 ? 1.606 2.852 11.992 1 96.19 135 GLY B C 1
ATOM 2138 O O . GLY B 1 135 ? 0.747 2.682 12.859 1 96.19 135 GLY B O 1
ATOM 2139 N N . GLY B 1 136 ? 1.664 4.027 11.336 1 98.19 136 GLY B N 1
ATOM 2140 C CA . GLY B 1 136 ? 0.598 5.02 11.328 1 98.19 136 GLY B CA 1
ATOM 2141 C C . GLY B 1 136 ? 0.399 5.695 12.672 1 98.19 136 GLY B C 1
ATOM 2142 O O . GLY B 1 136 ? 1.348 5.84 13.445 1 98.19 136 GLY B O 1
ATOM 2143 N N . PHE B 1 137 ? -0.795 6.156 12.836 1 98.38 137 PHE B N 1
ATOM 2144 C CA . PHE B 1 137 ? -1.163 6.898 14.031 1 98.38 137 PHE B CA 1
ATOM 2145 C C . PHE B 1 137 ? -1.176 5.984 15.25 1 98.38 137 PHE B C 1
ATOM 2147 O O . PHE B 1 137 ? -0.866 6.418 16.359 1 98.38 137 PHE B O 1
ATOM 2154 N N . SER B 1 138 ? -1.521 4.723 15.031 1 98.12 138 SER B N 1
ATOM 2155 C CA . SER B 1 138 ? -1.448 3.77 16.141 1 98.12 138 SER B CA 1
ATOM 2156 C C . SER B 1 138 ? -0.049 3.73 16.734 1 98.12 138 SER B C 1
ATOM 2158 O O . SER B 1 138 ? 0.111 3.852 17.953 1 98.12 138 SER B O 1
ATOM 2160 N N . ALA B 1 139 ? 0.898 3.625 15.898 1 98 139 ALA B N 1
ATOM 2161 C CA . ALA B 1 139 ? 2.279 3.633 16.375 1 98 139 ALA B CA 1
ATOM 2162 C C . ALA B 1 139 ? 2.654 4.996 16.953 1 98 139 ALA B C 1
ATOM 2164 O O . ALA B 1 139 ? 3.408 5.082 17.922 1 98 139 ALA B O 1
ATOM 2165 N N . TRP B 1 140 ? 2.156 6.047 16.344 1 98.12 140 TRP B N 1
ATOM 2166 C CA . TRP B 1 140 ? 2.381 7.406 16.828 1 98.12 140 TRP B CA 1
ATOM 2167 C C . TRP B 1 140 ? 1.954 7.543 18.281 1 98.12 140 TRP B C 1
ATOM 2169 O O . TRP B 1 140 ? 2.725 8.016 19.125 1 98.12 140 TRP B O 1
ATOM 2179 N N . ARG B 1 141 ? 0.827 7.082 18.578 1 96.88 141 ARG B N 1
ATOM 2180 C CA . ARG B 1 141 ? 0.271 7.145 19.922 1 96.88 141 ARG B CA 1
ATOM 2181 C C . ARG B 1 141 ? 1.03 6.223 20.875 1 96.88 141 ARG B C 1
ATOM 2183 O O . ARG B 1 141 ? 1.354 6.613 22 1 96.88 141 ARG B O 1
ATOM 2190 N N . GLU B 1 142 ? 1.313 5.09 20.422 1 97.38 142 GLU B N 1
ATOM 2191 C CA . GLU B 1 142 ? 1.992 4.098 21.25 1 97.38 142 GLU B CA 1
ATOM 2192 C C . GLU B 1 142 ? 3.375 4.586 21.672 1 97.38 142 GLU B C 1
ATOM 2194 O O . GLU B 1 142 ? 3.881 4.199 22.734 1 97.38 142 GLU B O 1
ATOM 2199 N N . ASN B 1 143 ? 3.943 5.391 20.859 1 97.38 143 ASN B N 1
ATOM 2200 C CA . ASN B 1 143 ? 5.285 5.891 21.141 1 97.38 143 ASN B CA 1
ATOM 2201 C C . ASN B 1 143 ? 5.242 7.215 21.891 1 97.38 143 ASN B C 1
ATOM 2203 O O . ASN B 1 143 ? 6.27 7.863 22.078 1 97.38 143 ASN B O 1
ATOM 2207 N N . GLY B 1 144 ? 4.055 7.68 22.219 1 95.56 144 GLY B N 1
ATOM 2208 C CA . GLY B 1 144 ? 3.9 8.859 23.047 1 95.56 144 GLY B CA 1
ATOM 2209 C C . GLY B 1 144 ? 4.211 10.156 22.328 1 95.56 144 GLY B C 1
ATOM 2210 O O . GLY B 1 144 ? 4.68 11.117 22.938 1 95.56 144 GLY B O 1
ATOM 2211 N N . LEU B 1 145 ? 4.066 10.195 21.094 1 97.19 145 LEU B N 1
ATOM 2212 C CA . LEU B 1 145 ? 4.367 11.398 20.312 1 97.19 145 LEU B CA 1
ATOM 2213 C C . LEU B 1 145 ? 3.225 12.406 20.406 1 97.19 145 LEU B C 1
ATOM 2215 O O . LEU B 1 145 ? 2.104 12.047 20.781 1 97.19 145 LEU B O 1
ATOM 2219 N N . PRO B 1 146 ? 3.479 13.688 20.094 1 94.88 146 PRO B N 1
ATOM 2220 C CA . PRO B 1 146 ? 2.494 14.742 20.359 1 94.88 146 PRO B CA 1
ATOM 2221 C C . PRO B 1 146 ? 1.225 14.578 19.531 1 94.88 146 PRO B C 1
ATOM 2223 O O . PRO B 1 146 ? 1.299 14.297 18.328 1 94.88 146 PRO B O 1
ATOM 2226 N N . VAL B 1 147 ? 0.139 14.688 20.25 1 95.38 147 VAL B N 1
ATOM 2227 C CA . VAL B 1 147 ? -1.176 14.578 19.625 1 95.38 147 VAL B CA 1
ATOM 2228 C C . VAL B 1 147 ? -2.041 15.773 20.031 1 95.38 147 VAL B C 1
ATOM 2230 O O . VAL B 1 147 ? -2.002 16.219 21.188 1 95.38 147 VAL B O 1
ATOM 2233 N N . ASN B 1 148 ? -2.781 16.297 19.016 1 91.56 148 ASN B N 1
ATOM 2234 C CA . ASN B 1 148 ? -3.793 17.312 19.266 1 91.56 148 ASN B CA 1
ATOM 2235 C C . ASN B 1 148 ? -5.203 16.734 19.188 1 91.56 148 ASN B C 1
ATOM 2237 O O . ASN B 1 148 ? -5.48 15.883 18.344 1 91.56 148 ASN B O 1
ATOM 2241 N N . VAL B 1 149 ? -5.988 17.016 20.188 1 80.62 149 VAL B N 1
ATOM 2242 C CA . VAL B 1 149 ? -7.391 16.625 20.125 1 80.62 149 VAL B CA 1
ATOM 2243 C C . VAL B 1 149 ? -8.258 17.859 19.891 1 80.62 149 VAL B C 1
ATOM 2245 O O . VAL B 1 149 ? -7.973 18.938 20.406 1 80.62 149 VAL B O 1
ATOM 2248 N N . ARG B 1 150 ? -9.031 17.828 18.719 1 62 150 ARG B N 1
ATOM 2249 C CA . ARG B 1 150 ? -9.977 18.938 18.656 1 62 150 ARG B CA 1
ATOM 2250 C C . ARG B 1 150 ? -11.148 18.719 19.594 1 62 150 ARG B C 1
ATOM 2252 O O . ARG B 1 150 ? -11.523 17.578 19.875 1 62 150 ARG B O 1
#

Nearest PDB structures (foldseek):
  3tp9-assembly1_B  TM=8.856E-01  e=1.497E-09  Alicyclobacillus acidocaldarius subsp. acidocaldarius DSM 446
  8w14-assembly1_A  TM=8.580E-01  e=2.228E-08  Acinetobacter baumannii 118362
  6mxv-assembly1_A  TM=7.409E-01  e=1.703E-09  Francisella tularensis subsp. tularensis SCHU S4
  8w14-assembly1_B-2  TM=8.587E-01  e=3.276E-08  Acinetobacter baumannii 118362
  1tq1-assembly1_A  TM=5.713E-01  e=7.783E-11  Arabidopsis thaliana

pLDDT: mean 80.48, std 26.9, range [21.08, 98.88]

Sequence (300 aa):
MRMFEAEHPRFCGVFFFSRSGAAGGLRAGEAEVAAVPPSVPVRVAHELQLAGHRYLDVRTEGEFGGGHPAGAVNIPYLYKTGSGMTKNSQFLEQVSAIFRRDDEIIIGCQSGRRSLMAAAELCSAGFTAVTDIAGGFSAWRENGLPVNVRMRMFEAEHPRFCGVFFFSRSGAAGGLRAGEAEVAAVPPSVPVRVAHELQLAGHRYLDVRTEGEFGGGHPAGAVNIPYLYKTGSGMTKNSQFLEQVSAIFRRDDEIIIGCQSGRRSLMAAAELCSAGFTAVTDIAGGFSAWRENGLPVNVR

Foldseek 3Di:
DDPPPPPPPPALDPPPPVPDDDPPPPPPPPSPLPLFAAEDEVVVVVVVVVVPAAEEEQEEPVVVQQKDAPRHDYHHQWDQDPVGIDGDPCRQVVCVVPDDLAGAYEYFYQAQDSRRVVQSVSSVVRRRHYYYYHGGVVSCVVVPHDMDHD/DDPPPPPPPCALDPVDDDDDDDPPPPPPPPSPLPLFAAEDEVVVVVVVVVVPAAEEEQEEPVVVQQKDAPRHDYHHQWDQDPVGIDGDPCRQVVCVVPDDLAGAYEYFYQAQDSRRVVQSVSSVVRRRHYYYYHGGVVSCVVVPHDMDHD

Organism: Brachypodium distachyon (NCBI:txid15368)